Protein AF-A0A2E0ELD7-F1 (afdb_monomer_lite)

Sequence (369 aa):
MGDNPFTYRHDLVPDSPLVAVALRIAQGAHKGQSRNKADPSIAYISHPIMVHDLLRHFGIADDITLAVALLHDVLEDNLRYVMDPDKLVYELSLGLQDAGYKDAEEIAYYIYDCCEEVTNAHHMTESKRHWQVDHVGQMSYIAALIKIVDQMASALCHINMANTPELEDKEWLSGQRYKNMNVVLAAQDDRRSLTFWGNLYKVLFDYDMKIIYADTPEAADQLRHDFSFERAVEDAKKLKKPHIVQPYETVEAMNADIIAKGVISVDFDKKGNICSYACLSNPLSDKSEPRNQASIKLVAGLEATTLERRVQVGHREVVNKRMVRVNKISPPIAPNDFLQIARAADAVSFNMQTFIYDKGRELNAGRPR

pLDDT: mean 82.76, std 15.13, range [34.28, 98.38]

Foldseek 3Di:
DAPDVLDQDLDDDDPALLLVLLLVLLCVQQPQPACDPLDSVRGVQSLLVSLLVVCVVVPNPPSLLSSLSSCLCSCAPGPVCVVPVVVQLVSQLVSVVVRPDPCRSLSSLASSLLSVLNHFDPPDDPCSLVCLLQSLLQHDPSNLSSLLSSLVSVLVVLLQDQDDPVLLPLVVVLVVLLSSLSNLCSNCVSPVVCQLSNLLSVLSSVLSNCLSPPPDSVSSVVSSVPDDSVVSSVRSVVPPDPPPDPHPDDDDHDHSLAHLAFWDDFDADLLLFTFKTKGFDDPPDDCPGSSNQLVVQLQVLQCVPDVQKHKAFADWDQDPSTTITMIGIPPTHQLVSSVVSSVVSSRDGPVRNVVSVVSSVVSNVPDDD

Structure (mmCIF, N/CA/C/O backbone):
data_AF-A0A2E0ELD7-F1
#
_entry.id   AF-A0A2E0ELD7-F1
#
loop_
_atom_site.group_PDB
_atom_site.id
_atom_site.type_symbol
_atom_site.label_atom_id
_atom_site.label_alt_id
_atom_site.label_comp_id
_atom_site.label_asym_id
_atom_site.label_entity_id
_atom_site.label_seq_id
_atom_site.pdbx_PDB_ins_code
_atom_site.Cartn_x
_atom_site.Cartn_y
_atom_site.Cartn_z
_atom_site.occupancy
_atom_site.B_iso_or_equiv
_atom_site.auth_seq_id
_atom_site.auth_comp_id
_atom_site.auth_asym_id
_atom_site.auth_atom_id
_atom_site.pdbx_PDB_model_num
ATOM 1 N N . MET A 1 1 ? 9.927 -11.698 -27.363 1.00 48.12 1 MET A N 1
ATOM 2 C CA . MET A 1 1 ? 9.568 -11.275 -25.995 1.00 48.12 1 MET A CA 1
ATOM 3 C C . MET A 1 1 ? 9.167 -12.535 -25.265 1.00 48.12 1 MET A C 1
ATOM 5 O O . MET A 1 1 ? 8.220 -13.170 -25.715 1.00 48.12 1 MET A O 1
ATOM 9 N N . GLY A 1 2 ? 9.932 -12.957 -24.255 1.00 47.41 2 GLY A N 1
ATOM 10 C CA . GLY A 1 2 ? 9.485 -14.017 -23.349 1.00 47.41 2 GLY A CA 1
ATOM 11 C C . GLY A 1 2 ? 8.143 -13.660 -22.703 1.00 47.41 2 GLY A C 1
ATOM 12 O O . GLY A 1 2 ? 7.722 -12.503 -22.763 1.00 47.41 2 GLY A O 1
ATOM 13 N N . ASP A 1 3 ? 7.465 -14.652 -22.128 1.00 56.88 3 ASP A N 1
ATOM 14 C CA . ASP A 1 3 ? 6.179 -14.495 -21.442 1.00 56.88 3 ASP A CA 1
ATOM 15 C C . ASP A 1 3 ? 6.304 -13.460 -20.300 1.00 56.88 3 ASP A C 1
ATOM 17 O O . ASP A 1 3 ? 6.659 -13.776 -19.171 1.00 56.88 3 ASP A O 1
ATOM 21 N N . ASN A 1 4 ? 6.084 -12.176 -20.587 1.00 64.56 4 ASN A N 1
ATOM 22 C CA . ASN A 1 4 ? 5.846 -11.162 -19.568 1.00 64.56 4 ASN A CA 1
ATOM 23 C C . ASN A 1 4 ? 4.399 -10.690 -19.720 1.00 64.56 4 ASN A C 1
ATOM 25 O O . ASN A 1 4 ? 4.106 -9.942 -20.658 1.00 64.56 4 ASN A O 1
ATOM 29 N N . PRO A 1 5 ? 3.486 -11.094 -18.822 1.00 71.62 5 PRO A N 1
ATOM 30 C CA . PRO A 1 5 ? 2.084 -10.706 -18.927 1.00 71.62 5 PRO A CA 1
ATOM 31 C C . PRO A 1 5 ? 1.853 -9.217 -18.613 1.00 71.62 5 PRO A C 1
ATOM 33 O O . PRO A 1 5 ? 0.768 -8.702 -18.876 1.00 71.62 5 PRO A O 1
ATOM 36 N N . PHE A 1 6 ? 2.849 -8.506 -18.070 1.00 77.06 6 PHE A N 1
ATOM 37 C CA . PHE A 1 6 ? 2.724 -7.110 -17.646 1.00 77.06 6 PHE A CA 1
ATOM 38 C C . PHE A 1 6 ? 3.216 -6.141 -18.720 1.00 77.06 6 PHE A C 1
ATOM 40 O O . PHE A 1 6 ? 4.275 -5.526 -18.600 1.00 77.06 6 PHE A O 1
ATOM 47 N N . THR A 1 7 ? 2.430 -5.987 -19.781 1.00 73.31 7 THR A N 1
ATOM 48 C CA . THR A 1 7 ? 2.623 -4.937 -20.793 1.00 73.31 7 THR A CA 1
ATOM 49 C C . THR A 1 7 ? 1.834 -3.674 -20.445 1.00 73.31 7 THR A C 1
ATOM 51 O O . THR A 1 7 ? 0.881 -3.723 -19.668 1.00 73.31 7 THR A O 1
ATOM 54 N N . TYR A 1 8 ? 2.181 -2.531 -21.048 1.00 77.75 8 TYR A N 1
ATOM 55 C CA . TYR A 1 8 ? 1.390 -1.310 -20.885 1.00 77.75 8 TYR A CA 1
ATOM 56 C C . TYR A 1 8 ? -0.011 -1.500 -21.454 1.00 77.75 8 TYR A C 1
ATOM 58 O O . TYR A 1 8 ? -0.196 -1.631 -22.664 1.00 77.75 8 TYR A O 1
ATOM 66 N N . ARG A 1 9 ? -1.002 -1.470 -20.571 1.00 81.31 9 ARG A N 1
ATOM 67 C CA . ARG A 1 9 ? -2.411 -1.476 -20.939 1.00 81.31 9 ARG A CA 1
ATOM 68 C C . ARG A 1 9 ? -3.119 -0.283 -20.317 1.00 81.31 9 ARG A C 1
ATOM 70 O O . ARG A 1 9 ? -2.682 0.256 -19.304 1.00 81.31 9 ARG A O 1
ATOM 77 N N . HIS A 1 10 ? -4.183 0.157 -20.966 1.00 78.19 10 HIS A N 1
ATOM 78 C CA . HIS A 1 10 ? -4.998 1.298 -20.535 1.00 78.19 10 HIS A CA 1
ATOM 79 C C . HIS A 1 10 ? -6.431 0.878 -20.190 1.00 78.19 10 HIS A C 1
ATOM 81 O O . HIS A 1 10 ? -7.206 1.671 -19.655 1.00 78.19 10 HIS A O 1
ATOM 87 N N . ASP A 1 11 ? -6.776 -0.370 -20.493 1.00 80.31 11 ASP A N 1
ATOM 88 C CA . ASP A 1 11 ? -8.020 -1.022 -20.151 1.00 80.31 11 ASP A CA 1
ATOM 89 C C . ASP A 1 11 ? -7.812 -1.904 -18.914 1.00 80.31 11 ASP A C 1
ATOM 91 O O . ASP A 1 11 ? -6.816 -2.603 -18.783 1.00 80.31 11 ASP A O 1
ATOM 95 N N . LEU A 1 12 ? -8.762 -1.879 -17.992 1.00 89.81 12 LEU A N 1
ATOM 96 C CA . LEU A 1 12 ? -8.863 -2.835 -16.897 1.00 89.81 12 LEU A CA 1
ATOM 97 C C . LEU A 1 12 ? -10.342 -3.180 -16.784 1.00 89.81 12 LEU A C 1
ATOM 99 O O . LEU A 1 12 ? -11.186 -2.283 -16.796 1.00 89.81 12 LEU A O 1
ATOM 103 N N . VAL A 1 13 ? -10.660 -4.470 -16.702 1.00 89.75 13 VAL A N 1
ATOM 104 C CA . VAL A 1 13 ? -12.012 -4.913 -16.358 1.00 89.75 13 VAL A CA 1
ATOM 105 C C . VAL A 1 13 ? -12.043 -5.036 -14.837 1.00 89.75 13 VAL A C 1
ATOM 107 O O . VAL A 1 13 ? -11.357 -5.904 -14.305 1.00 89.75 13 VAL A O 1
ATOM 110 N N . PRO A 1 14 ? -12.750 -4.145 -14.124 1.00 88.88 14 PRO A N 1
ATOM 111 C CA . PRO A 1 14 ? -12.776 -4.180 -12.672 1.00 88.88 14 PRO A CA 1
ATOM 112 C C . PRO A 1 14 ? -13.573 -5.391 -12.180 1.00 88.88 14 PRO A C 1
ATOM 114 O O . PRO A 1 14 ? -14.681 -5.650 -12.651 1.00 88.88 14 PRO A O 1
ATOM 117 N N . ASP A 1 15 ? -13.021 -6.095 -11.195 1.00 84.38 15 ASP A N 1
ATOM 118 C CA . ASP A 1 15 ? -13.626 -7.308 -10.629 1.00 84.38 15 ASP A CA 1
ATOM 119 C C . ASP A 1 15 ? -14.765 -7.009 -9.638 1.00 84.38 15 ASP A C 1
ATOM 121 O O . ASP A 1 15 ? -15.572 -7.885 -9.322 1.00 84.38 15 ASP A O 1
ATOM 125 N N . SER A 1 16 ? -14.853 -5.767 -9.157 1.00 94.44 16 SER A N 1
ATOM 126 C CA . SER A 1 16 ? -15.868 -5.316 -8.207 1.00 94.44 16 SER A CA 1
ATOM 127 C C . SER A 1 16 ? -16.294 -3.868 -8.462 1.00 94.44 16 SER A C 1
ATOM 129 O O . SER A 1 16 ? -15.559 -3.097 -9.094 1.00 94.44 16 SER A O 1
ATOM 131 N N . PRO A 1 17 ? -17.466 -3.444 -7.950 1.00 96.12 17 PRO A N 1
ATOM 132 C CA . PRO A 1 17 ? -17.894 -2.056 -8.069 1.00 96.12 17 PRO A CA 1
ATOM 133 C C . PRO A 1 17 ? -16.945 -1.070 -7.367 1.00 96.12 17 PRO A C 1
ATOM 135 O O . PRO A 1 17 ? -16.737 0.027 -7.880 1.00 96.12 17 PRO A O 1
ATOM 138 N N . LEU A 1 18 ? -16.318 -1.457 -6.248 1.00 97.06 18 LEU A N 1
ATOM 139 C CA . LEU A 1 18 ? -15.320 -0.632 -5.553 1.00 97.06 18 LEU A CA 1
ATOM 140 C C . LEU A 1 18 ? -14.093 -0.387 -6.447 1.00 97.06 18 LEU A C 1
ATOM 142 O O . LEU A 1 18 ? -13.705 0.765 -6.656 1.00 97.06 18 LEU A O 1
ATOM 146 N N . VAL A 1 19 ? -13.539 -1.441 -7.056 1.00 97.44 19 VAL A N 1
ATOM 147 C CA . VAL A 1 19 ? -12.414 -1.320 -8.001 1.00 97.44 19 VAL A CA 1
ATOM 148 C C . VAL A 1 19 ? -12.821 -0.520 -9.244 1.00 97.44 19 VAL A C 1
ATOM 150 O O . VAL A 1 19 ? -12.035 0.285 -9.741 1.00 97.44 19 VAL A O 1
ATOM 153 N N . ALA A 1 20 ? -14.065 -0.654 -9.717 1.00 97.94 20 ALA A N 1
ATOM 154 C CA . ALA A 1 20 ? -14.582 0.131 -10.840 1.00 97.94 20 ALA A CA 1
ATOM 155 C C . ALA A 1 20 ? -14.633 1.637 -10.533 1.00 97.94 20 ALA A C 1
ATOM 157 O O . ALA A 1 20 ? -14.263 2.461 -11.375 1.00 97.94 20 ALA A O 1
ATOM 158 N N . VAL A 1 21 ? -15.067 2.007 -9.324 1.00 98.38 21 VAL A N 1
ATOM 159 C CA . VAL A 1 21 ? -15.078 3.401 -8.859 1.00 98.38 21 VAL A CA 1
ATOM 160 C C . VAL A 1 21 ? -13.651 3.947 -8.776 1.00 98.38 21 VAL A C 1
ATOM 162 O O . VAL A 1 21 ? -13.391 5.028 -9.308 1.00 98.38 21 VAL A O 1
ATOM 165 N N . ALA A 1 22 ? -12.725 3.190 -8.182 1.00 98.25 22 ALA A N 1
ATOM 166 C CA . ALA A 1 22 ? -11.319 3.576 -8.070 1.00 98.25 22 ALA A CA 1
ATOM 167 C C . ALA A 1 22 ? -10.658 3.767 -9.445 1.00 98.25 22 ALA A C 1
ATOM 169 O O . ALA A 1 22 ? -10.034 4.798 -9.692 1.00 98.25 22 ALA A O 1
ATOM 170 N N . LEU A 1 23 ? -10.870 2.829 -10.375 1.00 97.94 23 LEU A N 1
ATOM 171 C CA . LEU A 1 23 ? -10.355 2.909 -11.743 1.00 97.94 23 LEU A CA 1
ATOM 172 C C . LEU A 1 23 ? -10.841 4.169 -12.464 1.00 97.94 23 LEU A C 1
ATOM 174 O O . LEU A 1 23 ? -10.048 4.864 -13.096 1.00 97.94 23 LEU A O 1
ATOM 178 N N . ARG A 1 24 ? -12.135 4.489 -12.349 1.00 97.75 24 ARG A N 1
ATOM 179 C CA . ARG A 1 24 ? -12.724 5.688 -12.961 1.00 97.75 24 ARG A CA 1
ATOM 180 C C . ARG A 1 24 ? -12.085 6.970 -12.425 1.00 97.75 24 ARG A C 1
ATOM 182 O O . ARG A 1 24 ? -11.812 7.883 -13.205 1.00 97.75 24 ARG A O 1
ATOM 189 N N . ILE A 1 25 ? -11.851 7.044 -11.113 1.00 97.88 25 ILE A N 1
ATOM 190 C CA . ILE A 1 25 ? -11.192 8.193 -10.477 1.00 97.88 25 ILE A CA 1
ATOM 191 C C . ILE A 1 25 ? -9.740 8.295 -10.959 1.00 97.88 25 ILE A C 1
ATOM 193 O O . ILE A 1 25 ? -9.343 9.354 -11.439 1.00 97.88 25 ILE A O 1
ATOM 197 N N . ALA A 1 26 ? -8.982 7.195 -10.939 1.00 97.44 26 ALA A N 1
ATOM 198 C CA . ALA A 1 26 ? -7.599 7.154 -11.414 1.00 97.44 26 ALA A CA 1
ATOM 199 C C . ALA A 1 26 ? -7.473 7.567 -12.893 1.00 97.44 26 ALA A C 1
ATOM 201 O O . ALA A 1 26 ? -6.631 8.392 -13.247 1.00 97.44 26 ALA A O 1
ATOM 202 N N . GLN A 1 27 ? -8.353 7.063 -13.766 1.00 95.75 27 GLN A N 1
ATOM 203 C CA . GLN A 1 27 ? -8.416 7.454 -15.180 1.00 95.75 27 GLN A CA 1
ATOM 204 C C . GLN A 1 27 ? -8.695 8.951 -15.354 1.00 95.75 27 GLN A C 1
ATOM 206 O O . GLN A 1 27 ? -8.103 9.596 -16.220 1.00 95.75 27 GLN A O 1
ATOM 211 N N . GLY A 1 28 ? -9.594 9.511 -14.539 1.00 95.88 28 GLY A N 1
ATOM 212 C CA . GLY A 1 28 ? -9.884 10.942 -14.527 1.00 95.88 28 GLY A CA 1
ATOM 213 C C . GLY A 1 28 ? -8.696 11.776 -14.047 1.00 95.88 28 GLY A C 1
ATOM 214 O O . GLY A 1 28 ? -8.371 12.787 -14.672 1.00 95.88 28 GLY A O 1
ATOM 215 N N . ALA A 1 29 ? -8.031 11.337 -12.976 1.00 95.69 29 ALA A N 1
ATOM 216 C CA . ALA A 1 29 ? -6.884 12.009 -12.377 1.00 95.69 29 ALA A CA 1
ATOM 217 C C . ALA A 1 29 ? -5.665 12.014 -13.312 1.00 95.69 29 ALA A C 1
ATOM 219 O O . ALA A 1 29 ? -5.043 13.052 -13.525 1.00 95.69 29 ALA A O 1
ATOM 220 N N . HIS A 1 30 ? -5.352 10.887 -13.940 1.00 94.69 30 HIS A N 1
ATOM 221 C CA . HIS A 1 30 ? -4.172 10.757 -14.795 1.00 94.69 30 HIS A CA 1
ATOM 222 C C . HIS A 1 30 ? -4.452 11.067 -16.274 1.00 94.69 30 HIS A C 1
ATOM 224 O O . HIS A 1 30 ? -3.623 10.803 -17.150 1.00 94.69 30 HIS A O 1
ATOM 230 N N . LYS A 1 31 ? -5.618 11.649 -16.590 1.00 93.44 31 LYS A N 1
ATOM 231 C CA . LYS A 1 31 ? -5.973 12.025 -17.960 1.00 93.44 31 LYS A CA 1
ATOM 232 C C . LYS A 1 31 ? -4.978 13.047 -18.516 1.00 93.44 31 LYS A C 1
ATOM 234 O O . LYS A 1 31 ? -4.842 14.147 -17.992 1.00 93.44 31 LYS A O 1
ATOM 239 N N . GLY A 1 32 ? -4.338 12.698 -19.632 1.00 89.50 32 GLY A N 1
ATOM 240 C CA . GLY A 1 32 ? -3.358 13.555 -20.308 1.00 89.50 32 GLY A CA 1
ATOM 241 C C . GLY A 1 32 ? -1.952 13.512 -19.704 1.00 89.50 32 GLY A C 1
ATOM 242 O O . GLY A 1 32 ? -1.069 14.192 -20.215 1.00 89.50 32 GLY A O 1
ATOM 243 N N . GLN A 1 33 ? -1.727 12.711 -18.659 1.00 91.06 33 GLN A N 1
ATOM 244 C CA . GLN A 1 33 ? -0.389 12.439 -18.140 1.00 91.06 33 GLN A CA 1
ATOM 245 C C . GLN A 1 33 ? 0.251 11.285 -18.920 1.00 91.06 33 GLN A C 1
ATOM 247 O O . GLN A 1 33 ? -0.418 10.294 -19.234 1.00 91.06 33 GLN A O 1
ATOM 252 N N . SER A 1 34 ? 1.548 11.390 -19.207 1.00 87.50 34 SER A N 1
ATOM 253 C CA . SER A 1 34 ? 2.327 10.311 -19.818 1.00 87.50 34 SER A CA 1
ATOM 254 C C . SER A 1 34 ? 3.204 9.617 -18.781 1.00 87.50 34 SER A C 1
ATOM 256 O O . SER A 1 34 ? 3.743 10.251 -17.874 1.00 87.50 34 SER A O 1
ATOM 258 N N . ARG A 1 35 ? 3.356 8.294 -18.908 1.00 82.56 35 ARG A N 1
ATOM 259 C CA . ARG A 1 35 ? 4.204 7.491 -18.017 1.00 82.56 35 ARG A CA 1
ATOM 260 C C . ARG A 1 35 ? 5.682 7.793 -18.213 1.00 82.56 35 ARG A C 1
ATOM 262 O O . ARG A 1 35 ? 6.466 7.720 -17.264 1.00 82.56 35 ARG A O 1
ATOM 269 N N . ASN A 1 36 ? 6.054 8.083 -19.452 1.00 71.44 36 ASN A N 1
ATOM 270 C CA . ASN A 1 36 ? 7.398 8.454 -19.830 1.00 71.44 36 ASN A CA 1
ATOM 271 C C . ASN A 1 36 ? 7.357 9.768 -20.620 1.00 71.44 36 ASN A C 1
ATOM 273 O O . ASN A 1 36 ? 6.447 10.011 -21.413 1.00 71.44 36 ASN A O 1
ATOM 277 N N . LYS A 1 37 ? 8.346 10.631 -20.388 1.00 64.25 37 LYS A N 1
ATOM 278 C CA . LYS A 1 37 ? 8.570 11.823 -21.211 1.00 64.25 37 LYS A CA 1
ATOM 279 C C . LYS A 1 37 ? 9.119 11.454 -22.595 1.00 64.25 37 LYS A C 1
ATOM 281 O O . LYS A 1 37 ? 8.793 12.140 -23.554 1.00 64.25 37 LYS A O 1
ATOM 286 N N . ALA A 1 38 ? 9.896 10.372 -22.677 1.00 58.03 38 ALA A N 1
ATOM 287 C CA . ALA A 1 38 ? 10.477 9.826 -23.904 1.00 58.03 38 ALA A CA 1
ATOM 288 C C . ALA A 1 38 ? 9.440 9.153 -24.812 1.00 58.03 38 ALA A C 1
ATOM 290 O O . ALA A 1 38 ? 9.546 9.219 -26.032 1.00 58.03 38 ALA A O 1
ATOM 291 N N . ASP A 1 39 ? 8.408 8.543 -24.219 1.00 70.38 39 ASP A N 1
ATOM 292 C CA . ASP A 1 39 ? 7.273 7.993 -24.959 1.00 70.38 39 ASP A CA 1
ATOM 293 C C . ASP A 1 39 ? 5.947 8.546 -24.411 1.00 70.38 39 ASP A C 1
ATOM 295 O O . ASP A 1 39 ? 5.313 7.939 -23.536 1.00 70.38 39 ASP A O 1
ATOM 299 N N . PRO A 1 40 ? 5.510 9.711 -24.925 1.00 76.12 40 PRO A N 1
ATOM 300 C CA . PRO A 1 40 ? 4.248 10.329 -24.541 1.00 76.12 40 PRO A CA 1
ATOM 301 C C . PRO A 1 40 ? 3.011 9.502 -24.916 1.00 76.12 40 PRO A C 1
ATOM 303 O O . PRO A 1 40 ? 1.918 9.825 -24.452 1.00 76.12 40 PRO A O 1
ATOM 306 N N . SER A 1 41 ? 3.151 8.468 -25.760 1.00 79.81 41 SER A N 1
ATOM 307 C CA . SER A 1 41 ? 2.027 7.614 -26.161 1.00 79.81 41 SER A CA 1
ATOM 308 C C . SER A 1 41 ? 1.586 6.664 -25.044 1.00 79.81 41 SER A C 1
ATOM 310 O O . SER A 1 41 ? 0.427 6.242 -25.005 1.00 79.81 41 SER A O 1
ATOM 312 N N . ILE A 1 42 ? 2.474 6.382 -24.087 1.00 82.69 42 ILE A N 1
ATOM 313 C CA . ILE A 1 42 ? 2.170 5.541 -22.933 1.00 82.69 42 ILE A CA 1
ATOM 314 C C . ILE A 1 42 ? 1.476 6.398 -21.871 1.00 82.69 42 ILE A C 1
ATOM 316 O O . ILE A 1 42 ? 2.108 7.180 -21.158 1.00 82.69 42 ILE A O 1
ATOM 320 N N . ALA A 1 43 ? 0.159 6.241 -21.742 1.00 89.38 43 ALA A N 1
ATOM 321 C CA . ALA A 1 43 ? -0.638 6.947 -20.740 1.00 89.38 43 ALA A CA 1
ATOM 322 C C . ALA A 1 43 ? -0.232 6.557 -19.306 1.00 89.38 43 ALA A C 1
ATOM 324 O O . ALA A 1 43 ? -0.030 5.375 -19.017 1.00 89.38 43 ALA A O 1
ATOM 325 N N . TYR A 1 44 ? -0.173 7.529 -18.388 1.00 91.81 44 TYR A N 1
ATOM 326 C CA . TYR A 1 44 ? 0.269 7.298 -17.003 1.00 91.81 44 TYR A CA 1
ATOM 327 C C . TYR A 1 44 ? -0.586 6.259 -16.265 1.00 91.81 44 TYR A C 1
ATOM 329 O O . TYR A 1 44 ? -0.047 5.453 -15.517 1.00 91.81 44 TYR A O 1
ATOM 337 N N . ILE A 1 45 ? -1.891 6.189 -16.560 1.00 94.62 45 ILE A N 1
ATOM 338 C CA . ILE A 1 45 ? -2.821 5.202 -15.981 1.00 94.62 45 ILE A CA 1
ATOM 339 C C . ILE A 1 45 ? -2.365 3.741 -16.142 1.00 94.62 45 ILE A C 1
ATOM 341 O O . ILE A 1 45 ? -2.732 2.888 -15.337 1.00 94.62 45 ILE A O 1
ATOM 345 N N . SER A 1 46 ? -1.524 3.448 -17.139 1.00 92.94 46 SER A N 1
ATOM 346 C CA . SER A 1 46 ? -0.937 2.116 -17.309 1.00 92.94 46 SER A CA 1
ATOM 347 C C . SER A 1 46 ? -0.075 1.678 -16.121 1.00 92.94 46 SER A C 1
ATOM 349 O O . SER A 1 46 ? 0.035 0.481 -15.863 1.00 92.94 46 SER A O 1
ATOM 351 N N . HIS A 1 47 ? 0.502 2.619 -15.367 1.00 94.19 47 HIS A N 1
ATOM 352 C CA . HIS A 1 47 ? 1.299 2.307 -14.188 1.00 94.19 47 HIS A CA 1
ATOM 353 C C . HIS A 1 47 ? 0.443 1.839 -13.002 1.00 94.19 47 HIS A C 1
ATOM 355 O O . HIS A 1 47 ? 0.666 0.706 -12.570 1.00 94.19 47 HIS A O 1
ATOM 361 N N . PRO A 1 48 ? -0.578 2.584 -12.531 1.00 96.81 48 PRO A N 1
ATOM 362 C CA . PRO A 1 48 ? -1.498 2.067 -11.519 1.00 96.81 48 PRO A CA 1
ATOM 363 C C . PRO A 1 48 ? -2.183 0.749 -11.917 1.00 96.81 48 PRO A C 1
ATOM 365 O O . PRO A 1 48 ? -2.340 -0.134 -11.075 1.00 96.81 48 PRO A O 1
ATOM 368 N N . ILE A 1 49 ? -2.527 0.558 -13.202 1.00 96.19 49 ILE A N 1
ATOM 369 C CA . ILE A 1 49 ? -3.071 -0.726 -13.686 1.00 96.19 49 ILE A CA 1
ATOM 370 C C . ILE A 1 49 ? -2.038 -1.855 -13.552 1.00 96.19 49 ILE A C 1
ATOM 372 O O . ILE A 1 49 ? -2.386 -2.946 -13.117 1.00 96.19 49 ILE A O 1
ATOM 376 N N . MET A 1 50 ? -0.761 -1.612 -13.858 1.00 95.19 50 MET A N 1
ATOM 377 C CA . MET A 1 50 ? 0.289 -2.618 -13.669 1.00 95.19 50 MET A CA 1
ATOM 378 C C . MET A 1 50 ? 0.477 -2.991 -12.191 1.00 95.19 50 MET A C 1
ATOM 380 O O . MET A 1 50 ? 0.658 -4.168 -11.882 1.00 95.19 50 MET A O 1
ATOM 384 N N . VAL A 1 51 ? 0.403 -2.019 -11.273 1.00 97.12 51 VAL A N 1
ATOM 385 C CA . VAL A 1 51 ? 0.455 -2.281 -9.822 1.00 97.12 51 VAL A CA 1
ATOM 386 C C . VAL A 1 51 ? -0.731 -3.154 -9.395 1.00 97.12 51 VAL A C 1
ATOM 388 O O . VAL A 1 51 ? -0.544 -4.150 -8.695 1.00 97.12 51 VAL A O 1
ATOM 391 N N . HIS A 1 52 ? -1.937 -2.830 -9.869 1.00 96.69 52 HIS A N 1
ATOM 392 C CA . HIS A 1 52 ? -3.136 -3.643 -9.668 1.00 96.69 52 HIS A CA 1
ATOM 393 C C . HIS A 1 52 ? -2.962 -5.076 -10.203 1.00 96.69 52 HIS A C 1
ATOM 395 O O . HIS A 1 52 ? -3.175 -6.045 -9.472 1.00 96.69 52 HIS A O 1
ATOM 401 N N . ASP A 1 53 ? -2.536 -5.229 -11.456 1.00 94.75 53 ASP A N 1
ATOM 402 C CA . ASP A 1 53 ? -2.428 -6.532 -12.116 1.00 94.75 53 ASP A CA 1
ATOM 403 C C . ASP A 1 53 ? -1.364 -7.419 -11.461 1.00 94.75 53 ASP A C 1
ATOM 405 O O . ASP A 1 53 ? -1.572 -8.625 -11.329 1.00 94.75 53 ASP A O 1
ATOM 409 N N . LEU A 1 54 ? -0.257 -6.841 -10.979 1.00 94.94 54 LEU A N 1
ATOM 410 C CA . LEU A 1 54 ? 0.744 -7.572 -10.195 1.00 94.94 54 LEU A CA 1
ATOM 411 C C . LEU A 1 54 ? 0.134 -8.160 -8.918 1.00 94.94 54 LEU A C 1
ATOM 413 O O . LEU A 1 54 ? 0.352 -9.332 -8.613 1.00 94.94 54 LEU A O 1
ATOM 417 N N . LEU A 1 55 ? -0.666 -7.381 -8.186 1.00 94.12 55 LEU A N 1
ATOM 418 C CA . LEU A 1 55 ? -1.357 -7.863 -6.986 1.00 94.12 55 LEU A CA 1
ATOM 419 C C . LEU A 1 55 ? -2.329 -8.997 -7.328 1.00 94.12 55 LEU A C 1
ATOM 421 O O . LEU A 1 55 ? -2.290 -10.053 -6.687 1.00 94.12 55 LEU A O 1
ATOM 425 N N . ARG A 1 56 ? -3.153 -8.820 -8.369 1.00 90.81 56 ARG A N 1
ATOM 426 C CA . ARG A 1 56 ? -4.098 -9.849 -8.837 1.00 90.81 56 ARG A CA 1
ATOM 427 C C . ARG A 1 56 ? -3.396 -11.131 -9.260 1.00 90.81 56 ARG A C 1
ATOM 429 O O . ARG A 1 56 ? -3.848 -12.214 -8.894 1.00 90.81 56 ARG A O 1
ATOM 436 N N . HIS A 1 57 ? -2.284 -11.019 -9.984 1.00 91.56 57 HIS A N 1
ATOM 437 C CA . HIS A 1 57 ? -1.508 -12.161 -10.463 1.00 91.56 57 HIS A CA 1
ATOM 438 C C . HIS A 1 57 ? -1.026 -13.055 -9.313 1.00 91.56 57 HIS A C 1
ATOM 440 O O . HIS A 1 57 ? -1.036 -14.279 -9.432 1.00 91.56 57 HIS A O 1
ATOM 446 N N . PHE A 1 58 ? -0.672 -12.466 -8.167 1.00 91.31 58 PHE A N 1
ATOM 447 C CA . PHE A 1 58 ? -0.299 -13.213 -6.961 1.00 91.31 58 PHE A CA 1
ATOM 448 C C . PHE A 1 58 ? -1.483 -13.566 -6.048 1.00 91.31 58 PHE A C 1
ATOM 450 O O . PHE A 1 58 ? -1.282 -13.990 -4.910 1.00 91.31 58 PHE A O 1
ATOM 457 N N . GLY A 1 59 ? -2.717 -13.444 -6.543 1.00 86.62 59 GLY A N 1
ATOM 458 C CA . GLY A 1 59 ? -3.926 -13.892 -5.856 1.00 86.62 59 GLY A CA 1
ATOM 459 C C . GLY A 1 59 ? -4.482 -12.910 -4.827 1.00 86.62 59 GLY A C 1
ATOM 460 O O . GLY A 1 59 ? -5.373 -13.288 -4.066 1.00 86.62 59 GLY A O 1
ATOM 461 N N . ILE A 1 60 ? -4.009 -11.660 -4.790 1.00 88.19 60 ILE A N 1
ATOM 462 C CA . ILE A 1 60 ? -4.647 -10.626 -3.968 1.00 88.19 60 ILE A CA 1
ATOM 463 C C . ILE A 1 60 ? -6.017 -10.316 -4.578 1.00 88.19 60 ILE A C 1
ATOM 465 O O . ILE A 1 60 ? -6.123 -9.956 -5.749 1.00 88.19 60 ILE A O 1
ATOM 469 N N . ALA A 1 61 ? -7.071 -10.501 -3.787 1.00 84.56 61 ALA A N 1
ATOM 470 C CA . ALA A 1 61 ? -8.465 -10.286 -4.184 1.00 84.56 61 ALA A CA 1
ATOM 471 C C . ALA A 1 61 ? -9.197 -9.301 -3.256 1.00 84.56 61 ALA A C 1
ATOM 473 O O . ALA A 1 61 ? -10.412 -9.170 -3.335 1.00 84.56 61 ALA A O 1
ATOM 474 N N . ASP A 1 62 ? -8.469 -8.643 -2.352 1.00 86.56 62 ASP A N 1
ATOM 475 C CA . ASP A 1 62 ? -9.027 -7.631 -1.459 1.00 86.56 62 ASP A CA 1
ATOM 476 C C . ASP A 1 62 ? -9.296 -6.332 -2.233 1.00 86.56 62 ASP A C 1
ATOM 478 O O . ASP A 1 62 ? -8.363 -5.669 -2.688 1.00 86.56 62 ASP A O 1
ATOM 482 N N . ASP A 1 63 ? -10.574 -5.975 -2.372 1.00 91.06 63 ASP A N 1
ATOM 483 C CA . ASP A 1 63 ? -11.020 -4.816 -3.154 1.00 91.06 63 ASP A CA 1
ATOM 484 C C . ASP A 1 63 ? -10.387 -3.502 -2.686 1.00 91.06 63 ASP A C 1
ATOM 486 O O . ASP A 1 63 ? -10.059 -2.654 -3.515 1.00 91.06 63 ASP A O 1
ATOM 490 N N . ILE A 1 64 ? -10.178 -3.332 -1.374 1.00 91.50 64 ILE A N 1
ATOM 491 C CA . ILE A 1 64 ? -9.525 -2.133 -0.839 1.00 91.50 64 ILE A CA 1
ATOM 492 C C . ILE A 1 64 ? -8.089 -2.063 -1.348 1.00 91.50 64 ILE A C 1
ATOM 494 O O . ILE A 1 64 ? -7.692 -1.048 -1.911 1.00 91.50 64 ILE A O 1
ATOM 498 N N . THR A 1 65 ? -7.309 -3.130 -1.174 1.00 92.75 65 THR A N 1
ATOM 499 C CA . THR A 1 65 ? -5.910 -3.183 -1.612 1.00 92.75 65 THR A CA 1
ATOM 500 C C . THR A 1 65 ? -5.796 -2.895 -3.109 1.00 92.75 65 THR A C 1
ATOM 502 O O . THR A 1 65 ? -4.941 -2.117 -3.529 1.00 92.75 65 THR A O 1
ATOM 505 N N . LEU A 1 66 ? -6.691 -3.465 -3.917 1.00 95.56 66 LEU A N 1
ATOM 506 C CA . LEU A 1 66 ? -6.732 -3.250 -5.364 1.00 95.56 66 LEU A CA 1
ATOM 507 C C . LEU A 1 66 ? -7.135 -1.818 -5.743 1.00 95.56 66 LEU A C 1
ATOM 509 O O . LEU A 1 66 ? -6.579 -1.251 -6.681 1.00 95.56 66 LEU A O 1
ATOM 513 N N . ALA A 1 67 ? -8.054 -1.197 -5.006 1.00 97.94 67 ALA A N 1
ATOM 514 C CA . ALA A 1 67 ? -8.403 0.204 -5.207 1.00 97.94 67 ALA A CA 1
ATOM 515 C C . ALA A 1 67 ? -7.283 1.161 -4.796 1.00 97.94 67 ALA A C 1
ATOM 517 O O . ALA A 1 67 ? -7.006 2.111 -5.525 1.00 97.94 67 ALA A O 1
ATOM 518 N N . VAL A 1 68 ? -6.596 0.897 -3.680 1.00 97.75 68 VAL A N 1
ATOM 519 C CA . VAL A 1 68 ? -5.418 1.674 -3.266 1.00 97.75 68 VAL A CA 1
ATOM 520 C C . VAL A 1 68 ? -4.322 1.564 -4.327 1.00 97.75 68 VAL A C 1
ATOM 522 O O . VAL A 1 68 ? -3.732 2.577 -4.681 1.00 97.75 68 VAL A O 1
ATOM 525 N N . ALA A 1 69 ? -4.100 0.382 -4.914 1.00 97.94 69 ALA A N 1
ATOM 526 C CA . ALA A 1 69 ? -3.155 0.213 -6.022 1.00 97.94 69 ALA A CA 1
ATOM 527 C C . ALA A 1 69 ? -3.463 1.134 -7.215 1.00 97.94 69 ALA A C 1
ATOM 529 O O . ALA A 1 69 ? -2.554 1.726 -7.795 1.00 97.94 69 ALA A O 1
ATOM 530 N N . LEU A 1 70 ? -4.742 1.299 -7.558 1.00 98.25 70 LEU A N 1
ATOM 531 C CA . LEU A 1 70 ? -5.171 2.182 -8.644 1.00 98.25 70 LEU A CA 1
ATOM 532 C C . LEU A 1 70 ? -5.050 3.674 -8.302 1.00 98.25 70 LEU A C 1
ATOM 534 O O . LEU A 1 70 ? -4.890 4.489 -9.206 1.00 98.25 70 LEU A O 1
ATOM 538 N N . LEU A 1 71 ? -5.141 4.031 -7.021 1.00 98.19 71 LEU A N 1
ATOM 539 C CA . LEU A 1 71 ? -5.228 5.417 -6.553 1.00 98.19 71 LEU A CA 1
ATOM 540 C C . LEU A 1 71 ? -3.934 5.950 -5.924 1.00 98.19 71 LEU A C 1
ATOM 542 O O . LEU A 1 71 ? -3.880 7.133 -5.600 1.00 98.19 71 LEU A O 1
ATOM 546 N N . HIS A 1 72 ? -2.911 5.110 -5.750 1.00 97.19 72 HIS A N 1
ATOM 547 C CA . HIS A 1 72 ? -1.733 5.431 -4.937 1.00 97.19 72 HIS A CA 1
ATOM 548 C C . HIS A 1 72 ? -1.000 6.720 -5.349 1.00 97.19 72 HIS A C 1
ATOM 550 O O . HIS A 1 72 ? -0.530 7.441 -4.476 1.00 97.19 72 HIS A O 1
ATOM 556 N N . ASP A 1 73 ? -0.971 7.039 -6.646 1.00 95.62 73 ASP A N 1
ATOM 557 C CA . ASP A 1 73 ? -0.333 8.249 -7.188 1.00 95.62 73 ASP A CA 1
ATOM 558 C C . ASP A 1 73 ? -1.297 9.434 -7.358 1.00 95.62 73 ASP A C 1
ATOM 560 O O . ASP A 1 73 ? -0.877 10.536 -7.707 1.00 95.62 73 ASP A O 1
ATOM 564 N N . VAL A 1 74 ? -2.601 9.261 -7.116 1.00 95.44 74 VAL A N 1
ATOM 565 C CA . VAL A 1 74 ? -3.596 10.325 -7.346 1.00 95.44 74 VAL A CA 1
ATOM 566 C C . VAL A 1 74 ? -3.347 11.524 -6.434 1.00 95.44 74 VAL A C 1
ATOM 568 O O . VAL A 1 74 ? -3.457 12.667 -6.879 1.00 95.44 74 VAL A O 1
ATOM 571 N N . LEU A 1 75 ? -2.996 11.272 -5.172 1.00 92.31 75 LEU A N 1
ATOM 572 C CA . LEU A 1 75 ? -2.667 12.323 -4.208 1.00 92.31 75 LEU A CA 1
ATOM 573 C C . LEU A 1 75 ? -1.270 12.924 -4.443 1.00 92.31 75 LEU A C 1
ATOM 575 O O . LEU A 1 75 ? -1.031 14.044 -4.007 1.00 92.31 75 LEU A O 1
ATOM 579 N N . GLU A 1 76 ? -0.361 12.226 -5.135 1.00 89.25 76 GLU A N 1
ATOM 580 C CA . GLU A 1 76 ? 0.993 12.722 -5.421 1.00 89.25 76 GLU A CA 1
ATOM 581 C C . GLU A 1 76 ? 1.045 13.560 -6.708 1.00 89.25 76 GLU A C 1
ATOM 583 O O . GLU A 1 76 ? 1.553 14.684 -6.700 1.00 89.25 76 GLU A O 1
ATOM 588 N N . ASP A 1 77 ? 0.483 13.035 -7.799 1.00 87.94 77 ASP A N 1
ATOM 589 C CA . ASP A 1 77 ? 0.744 13.504 -9.165 1.00 87.94 77 ASP A CA 1
ATOM 590 C C . ASP A 1 77 ? -0.409 14.297 -9.789 1.00 87.94 77 ASP A C 1
ATOM 592 O O . ASP A 1 77 ? -0.339 14.717 -10.950 1.00 87.94 77 ASP A O 1
ATOM 596 N N . ASN A 1 78 ? -1.491 14.541 -9.047 1.00 90.12 78 ASN A N 1
ATOM 597 C CA . ASN A 1 78 ? -2.602 15.346 -9.535 1.00 90.12 78 ASN A CA 1
ATOM 598 C C . ASN A 1 78 ? -2.879 16.571 -8.651 1.00 90.12 78 ASN A C 1
ATOM 600 O O . ASN A 1 78 ? -3.433 16.478 -7.558 1.00 90.12 78 ASN A O 1
ATOM 604 N N . LEU A 1 79 ? -2.605 17.756 -9.211 1.00 85.56 79 LEU A N 1
ATOM 605 C CA . LEU A 1 79 ? -2.790 19.061 -8.563 1.00 85.56 79 LEU A CA 1
ATOM 606 C C . LEU A 1 79 ? -4.174 19.266 -7.925 1.00 85.56 79 LEU A C 1
ATOM 608 O O . LEU A 1 79 ? -4.269 19.929 -6.898 1.00 85.56 79 LEU A O 1
ATOM 612 N N . ARG A 1 80 ? -5.254 18.723 -8.504 1.00 87.44 80 ARG A N 1
ATOM 613 C CA . ARG A 1 80 ? -6.612 18.858 -7.947 1.00 87.44 80 ARG A CA 1
ATOM 614 C C . ARG A 1 80 ? -6.714 18.197 -6.577 1.00 87.44 80 ARG A C 1
ATOM 616 O O . ARG A 1 80 ? -7.356 18.770 -5.708 1.00 87.44 80 ARG A O 1
ATOM 623 N N . TYR A 1 81 ? -6.116 17.022 -6.410 1.00 88.62 81 TYR A N 1
ATOM 624 C CA . TYR A 1 81 ? -6.174 16.277 -5.154 1.00 88.62 81 TYR A CA 1
ATOM 625 C C . TYR A 1 81 ? -5.053 16.684 -4.195 1.00 88.62 81 TYR A C 1
ATOM 627 O O . TYR A 1 81 ? -5.268 16.669 -2.992 1.00 88.62 81 TYR A O 1
ATOM 635 N N . VAL A 1 82 ? -3.911 17.159 -4.703 1.00 84.50 82 VAL A N 1
ATOM 636 C CA . VAL A 1 82 ? -2.880 17.815 -3.877 1.00 84.50 82 VAL A CA 1
ATOM 637 C C . VAL A 1 82 ? -3.448 19.042 -3.156 1.00 84.50 82 VAL A C 1
ATOM 639 O O . VAL A 1 82 ? -3.214 19.242 -1.967 1.00 84.50 82 VAL A O 1
ATOM 642 N N . MET A 1 83 ? -4.200 19.880 -3.877 1.00 85.06 83 MET A N 1
ATOM 643 C CA . MET A 1 83 ? -4.764 21.120 -3.330 1.00 85.06 83 MET A CA 1
ATOM 644 C C . MET A 1 83 ? -6.022 20.890 -2.486 1.00 85.06 83 MET A C 1
ATOM 646 O O . MET A 1 83 ? -6.346 21.724 -1.643 1.00 85.06 83 MET A O 1
ATOM 650 N N . ASP A 1 84 ? -6.735 19.792 -2.731 1.00 88.44 84 ASP A N 1
ATOM 651 C CA . ASP A 1 84 ? -7.965 19.423 -2.033 1.00 88.44 84 ASP A CA 1
ATOM 652 C C . ASP A 1 84 ? -8.035 17.892 -1.845 1.00 88.44 84 ASP A C 1
ATOM 654 O O . ASP A 1 84 ? -8.712 17.198 -2.612 1.00 88.44 84 ASP A O 1
ATOM 658 N N . PRO A 1 85 ? -7.315 17.336 -0.849 1.00 84.06 85 PRO A N 1
ATOM 659 C CA . PRO A 1 85 ? -7.268 15.889 -0.625 1.00 84.06 85 PRO A CA 1
ATOM 660 C C . PRO A 1 85 ? -8.629 15.295 -0.236 1.00 84.06 85 PRO A C 1
ATOM 662 O O . PRO A 1 85 ? -8.931 14.151 -0.579 1.00 84.06 85 PRO A O 1
ATOM 665 N N . ASP A 1 86 ? -9.492 16.090 0.409 1.00 88.94 86 ASP A N 1
ATOM 666 C CA . ASP A 1 86 ? -10.843 15.675 0.817 1.00 88.94 86 ASP A CA 1
ATOM 667 C C . ASP A 1 86 ? -11.734 15.373 -0.399 1.00 88.94 86 ASP A C 1
ATOM 669 O O . ASP A 1 86 ? -12.710 14.623 -0.315 1.00 88.94 86 ASP A O 1
ATOM 673 N N . LYS A 1 87 ? -11.355 15.875 -1.576 1.00 93.19 87 LYS A N 1
ATOM 674 C CA . LYS A 1 87 ? -12.028 15.583 -2.836 1.00 93.19 87 LYS A CA 1
ATOM 675 C C . LYS A 1 87 ? -11.931 14.127 -3.266 1.00 93.19 87 LYS A C 1
ATOM 677 O O . LYS A 1 87 ? -12.881 13.616 -3.858 1.00 93.19 87 LYS A O 1
ATOM 682 N N . LEU A 1 88 ? -10.813 13.459 -2.971 1.00 94.56 88 LEU A N 1
ATOM 683 C CA . LEU A 1 88 ? -10.678 12.026 -3.238 1.00 94.56 88 LEU A CA 1
ATOM 684 C C . LEU A 1 88 ? -11.701 11.248 -2.409 1.00 94.56 88 LEU A C 1
ATOM 686 O O . LEU A 1 88 ? -12.418 10.409 -2.952 1.00 94.56 88 LEU A O 1
ATOM 690 N N . VAL A 1 89 ? -11.815 11.586 -1.120 1.00 94.56 89 VAL A N 1
ATOM 691 C CA . VAL A 1 89 ? -12.806 10.990 -0.217 1.00 94.56 89 VAL A CA 1
ATOM 692 C C . VAL A 1 89 ? -14.215 11.244 -0.739 1.00 94.56 89 VAL A C 1
ATOM 694 O O . VAL A 1 89 ? -14.984 10.303 -0.879 1.00 94.56 89 VAL A O 1
ATOM 697 N N . TYR A 1 90 ? -14.549 12.485 -1.098 1.00 96.00 90 TYR A N 1
ATOM 698 C CA . TYR A 1 90 ? -15.872 12.831 -1.621 1.00 96.00 90 TYR A CA 1
ATOM 699 C C . TYR A 1 90 ? -16.251 12.025 -2.876 1.00 96.00 90 TYR A C 1
ATOM 701 O O . TYR A 1 90 ? -17.344 11.463 -2.948 1.00 96.00 90 TYR A O 1
ATOM 709 N N . GLU A 1 91 ? -15.354 11.937 -3.862 1.00 97.81 91 GLU A N 1
ATOM 710 C CA . GLU A 1 91 ? -15.614 11.219 -5.118 1.00 97.81 91 GLU A CA 1
ATOM 711 C C . GLU A 1 91 ? -15.716 9.703 -4.926 1.00 97.81 91 GLU A C 1
ATOM 713 O O . GLU A 1 91 ? -16.561 9.062 -5.560 1.00 97.81 91 GLU A O 1
ATOM 718 N N . LEU A 1 92 ? -14.891 9.138 -4.038 1.00 97.50 92 LEU A N 1
ATOM 719 C CA . LEU A 1 92 ? -14.994 7.740 -3.631 1.00 97.50 92 LEU A CA 1
ATOM 720 C C . LEU A 1 92 ? -16.327 7.481 -2.932 1.00 97.50 92 LEU A C 1
ATOM 722 O O . LEU A 1 92 ? -17.063 6.598 -3.362 1.00 97.50 92 LEU A O 1
ATOM 726 N N . SER A 1 93 ? -16.670 8.274 -1.915 1.00 97.06 93 SER A N 1
ATOM 727 C CA . SER A 1 93 ? -17.912 8.138 -1.150 1.00 97.06 93 SER A CA 1
ATOM 728 C C . SER A 1 93 ? -19.132 8.167 -2.061 1.00 97.06 93 SER A C 1
ATOM 730 O O . SER A 1 93 ? -19.953 7.257 -2.001 1.00 97.06 93 SER A O 1
ATOM 732 N N . LEU A 1 94 ? -19.230 9.153 -2.959 1.00 97.88 94 LEU A N 1
ATOM 733 C CA . LEU A 1 94 ? -20.332 9.224 -3.919 1.00 97.88 94 LEU A CA 1
ATOM 734 C C . LEU A 1 94 ? -20.371 8.005 -4.843 1.00 97.88 94 LEU A C 1
ATOM 736 O O . LEU A 1 94 ? -21.417 7.384 -5.007 1.00 97.88 94 LEU A O 1
ATOM 740 N N . GLY A 1 95 ? -19.228 7.630 -5.425 1.00 97.94 95 GLY A N 1
ATOM 741 C CA . GLY A 1 95 ? -19.164 6.482 -6.324 1.00 97.94 95 GLY A CA 1
ATOM 742 C C . GLY A 1 95 ? -19.547 5.167 -5.643 1.00 97.94 95 GLY A C 1
ATOM 743 O O . GLY A 1 95 ? -20.195 4.324 -6.262 1.00 97.94 95 GLY A O 1
ATOM 744 N N . LEU A 1 96 ? -19.174 4.998 -4.375 1.00 97.69 96 LEU A N 1
ATOM 745 C CA . LEU A 1 96 ? -19.501 3.822 -3.574 1.00 97.69 96 LEU A CA 1
ATOM 746 C C . LEU A 1 96 ? -20.965 3.827 -3.114 1.00 97.69 96 LEU A C 1
ATOM 748 O O . LEU A 1 96 ? -21.597 2.771 -3.123 1.00 97.69 96 LEU A O 1
ATOM 752 N N . GLN A 1 97 ? -21.535 4.988 -2.782 1.00 97.62 97 GLN A N 1
ATOM 753 C CA . GLN A 1 97 ? -22.971 5.121 -2.504 1.00 97.62 97 GLN A CA 1
ATOM 754 C C . GLN A 1 97 ? -23.805 4.724 -3.726 1.00 97.62 97 GLN A C 1
ATOM 756 O O . GLN A 1 97 ? -24.713 3.901 -3.602 1.00 97.62 97 GLN A O 1
ATOM 761 N N . ASP A 1 98 ? -23.443 5.223 -4.911 1.00 97.75 98 ASP A N 1
ATOM 762 C CA . ASP A 1 98 ? -24.096 4.864 -6.177 1.00 97.75 98 ASP A CA 1
ATOM 763 C C . ASP A 1 98 ? -23.974 3.361 -6.485 1.00 97.75 98 ASP A C 1
ATOM 765 O O . ASP A 1 98 ? -24.878 2.757 -7.064 1.00 97.75 98 ASP A O 1
ATOM 769 N N . ALA A 1 99 ? -22.870 2.737 -6.066 1.00 96.06 99 ALA A N 1
ATOM 770 C CA . ALA A 1 99 ? -22.642 1.298 -6.178 1.00 96.06 99 ALA A CA 1
ATOM 771 C C . ALA A 1 99 ? -23.334 0.462 -5.077 1.00 96.06 99 ALA A C 1
ATOM 773 O O . ALA A 1 99 ? -23.238 -0.766 -5.093 1.00 96.06 99 ALA A O 1
ATOM 774 N N . GLY A 1 100 ? -24.045 1.095 -4.137 1.00 96.00 100 GLY A N 1
ATOM 775 C CA . GLY A 1 100 ? -24.844 0.429 -3.104 1.00 96.00 100 GLY A CA 1
ATOM 776 C C . GLY A 1 100 ? -24.103 0.087 -1.806 1.00 96.00 100 GLY A C 1
ATOM 777 O O . GLY A 1 100 ? -24.628 -0.684 -0.997 1.00 96.00 100 GLY A O 1
ATOM 778 N N . TYR A 1 101 ? -22.910 0.641 -1.571 1.00 93.38 101 TYR A N 1
ATOM 779 C CA . TYR A 1 101 ? -22.198 0.463 -0.303 1.00 93.38 101 TYR A CA 1
ATOM 780 C C . TYR A 1 101 ? -22.850 1.308 0.797 1.00 93.38 101 TYR A C 1
ATOM 782 O O . TYR A 1 101 ? -22.981 2.523 0.672 1.00 93.38 101 TYR A O 1
ATOM 790 N N . LYS A 1 102 ? -23.248 0.657 1.896 1.00 89.81 102 LYS A N 1
ATOM 791 C CA . LYS A 1 102 ? -23.868 1.329 3.053 1.00 89.81 102 LYS A CA 1
ATOM 792 C C . LYS A 1 102 ? -22.867 2.151 3.866 1.00 89.81 102 LYS A C 1
ATOM 794 O O . LYS A 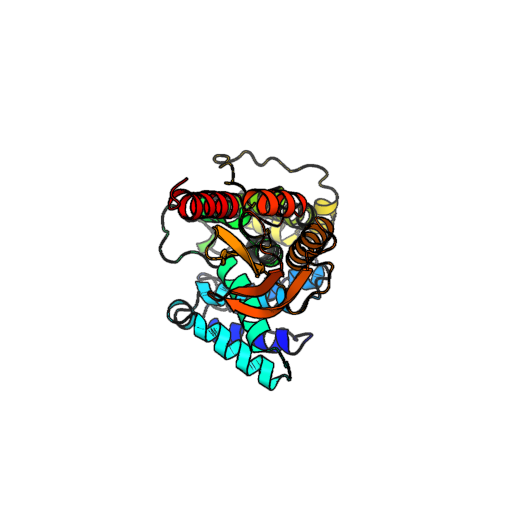1 102 ? -23.231 3.219 4.335 1.00 89.81 102 LYS A O 1
ATOM 799 N N . ASP A 1 103 ? -21.632 1.666 3.963 1.00 90.25 103 ASP A N 1
ATOM 800 C CA . ASP A 1 103 ? -20.527 2.284 4.712 1.00 90.25 103 ASP A CA 1
ATOM 801 C C . ASP A 1 103 ? -19.556 3.006 3.751 1.00 90.25 103 ASP A C 1
ATOM 803 O O . ASP A 1 103 ? -18.334 2.875 3.830 1.00 90.25 103 ASP A O 1
ATOM 807 N N . ALA A 1 104 ? -20.103 3.660 2.721 1.00 93.75 104 ALA A N 1
ATOM 808 C CA . ALA A 1 104 ? -19.329 4.215 1.610 1.00 93.75 104 ALA A CA 1
ATOM 809 C C . ALA A 1 104 ? -18.317 5.283 2.049 1.00 93.75 104 ALA A C 1
ATOM 811 O O . ALA A 1 104 ? -17.199 5.310 1.536 1.00 93.75 104 ALA A O 1
ATOM 812 N N . GLU A 1 105 ? -18.702 6.136 2.998 1.00 90.94 105 GLU A N 1
ATOM 813 C CA . GLU A 1 105 ? -17.833 7.185 3.531 1.00 90.94 105 GLU A CA 1
ATOM 814 C C . GLU A 1 105 ? -16.677 6.580 4.330 1.00 90.94 105 GLU A C 1
ATOM 816 O O . GLU A 1 105 ? -15.516 6.943 4.144 1.00 90.94 105 GLU A O 1
ATOM 821 N N . GLU A 1 106 ? -16.967 5.573 5.149 1.00 86.12 106 GLU A N 1
ATOM 822 C CA . GLU A 1 106 ? -15.976 4.863 5.941 1.00 86.12 106 GLU A CA 1
ATOM 823 C C . GLU A 1 106 ? -14.953 4.126 5.069 1.00 86.12 106 GLU A C 1
ATOM 825 O O . GLU A 1 106 ? -13.750 4.154 5.347 1.00 86.12 106 GLU A O 1
ATOM 830 N N . ILE A 1 107 ? -15.418 3.480 3.998 1.00 90.62 107 ILE A N 1
ATOM 831 C CA . ILE A 1 107 ? -14.550 2.812 3.023 1.00 90.62 107 ILE A CA 1
ATOM 832 C C . ILE A 1 107 ? -13.677 3.841 2.296 1.00 90.62 107 ILE A C 1
ATOM 834 O O . ILE A 1 107 ? -12.475 3.617 2.145 1.00 90.62 107 ILE A O 1
ATOM 838 N N . ALA A 1 108 ? -14.252 4.972 1.877 1.00 93.75 108 ALA A N 1
ATOM 839 C CA . ALA A 1 108 ? -13.527 6.033 1.187 1.00 93.75 108 ALA A CA 1
ATOM 840 C C . ALA A 1 108 ? -12.398 6.620 2.046 1.00 93.75 108 ALA A C 1
ATOM 842 O O . ALA A 1 108 ? -11.275 6.745 1.559 1.00 93.75 108 ALA A O 1
ATOM 843 N N . TYR A 1 109 ? -12.659 6.911 3.326 1.00 89.69 109 TYR A N 1
ATOM 844 C CA . TYR A 1 109 ? -11.626 7.380 4.255 1.00 89.69 109 TYR A CA 1
ATOM 845 C C . TYR A 1 109 ? -10.518 6.347 4.467 1.00 89.69 109 TYR A C 1
ATOM 847 O O . TYR A 1 109 ? -9.345 6.700 4.478 1.00 89.69 109 TYR A O 1
ATOM 855 N N . TYR A 1 110 ? -10.858 5.061 4.572 1.00 87.19 110 TYR A N 1
ATOM 856 C CA . TYR A 1 110 ? -9.845 4.017 4.732 1.00 87.19 110 TYR A CA 1
ATOM 857 C C . TYR A 1 110 ? -8.946 3.862 3.494 1.00 87.19 110 TYR A C 1
ATOM 859 O O . TYR A 1 110 ? -7.735 3.671 3.623 1.00 87.19 110 TYR A O 1
ATOM 867 N N . ILE A 1 111 ? -9.520 3.967 2.289 1.00 93.44 111 ILE A N 1
ATOM 868 C CA . ILE A 1 111 ? -8.749 3.988 1.037 1.00 93.44 111 ILE A CA 1
ATOM 869 C C . ILE A 1 111 ? -7.860 5.234 0.987 1.00 93.44 111 ILE A C 1
ATOM 871 O O . ILE A 1 111 ? -6.679 5.117 0.659 1.00 93.44 111 ILE A O 1
ATOM 875 N N . TYR A 1 112 ? -8.405 6.401 1.345 1.00 93.69 112 TYR A N 1
ATOM 876 C CA . TYR A 1 112 ? -7.651 7.651 1.433 1.00 93.69 112 TYR A CA 1
ATOM 877 C C . TYR A 1 112 ? -6.458 7.525 2.384 1.00 93.69 112 TYR A C 1
ATOM 879 O O . TYR A 1 112 ? -5.350 7.839 1.966 1.00 93.69 112 TYR A O 1
ATOM 887 N N . ASP A 1 113 ? -6.651 7.002 3.600 1.00 86.88 113 ASP A N 1
ATOM 888 C CA . ASP A 1 113 ? -5.575 6.800 4.581 1.00 86.88 113 ASP A CA 1
ATOM 889 C C . ASP A 1 113 ? -4.426 5.986 3.973 1.00 86.88 113 ASP A C 1
ATOM 891 O O . ASP A 1 113 ? -3.258 6.354 4.075 1.00 86.88 113 ASP A O 1
ATOM 895 N N . CYS A 1 114 ? -4.753 4.887 3.286 1.00 89.38 114 CYS A N 1
ATOM 896 C CA . CYS A 1 114 ? -3.746 4.046 2.644 1.00 89.38 114 CYS A CA 1
ATOM 897 C C . CYS A 1 114 ? -3.030 4.769 1.489 1.00 89.38 114 CYS A C 1
ATOM 899 O O . CYS A 1 114 ? -1.832 4.564 1.307 1.00 89.38 114 CYS A O 1
ATOM 901 N N . CYS A 1 115 ? -3.739 5.602 0.716 1.00 94.12 115 CYS A N 1
ATOM 902 C CA . CYS A 1 115 ? -3.148 6.408 -0.359 1.00 94.12 115 CYS A CA 1
ATOM 903 C C . CYS A 1 115 ? -2.244 7.517 0.200 1.00 94.12 115 CYS A C 1
ATOM 905 O O . CYS A 1 115 ? -1.149 7.742 -0.310 1.00 94.12 115 CYS A O 1
ATOM 907 N N . GLU A 1 116 ? -2.663 8.180 1.277 1.00 90.12 116 GLU A N 1
ATOM 908 C CA . GLU A 1 116 ? -1.873 9.200 1.969 1.00 90.12 116 GLU A CA 1
ATOM 909 C C . GLU A 1 116 ? -0.572 8.597 2.514 1.00 90.12 116 GLU A C 1
ATOM 911 O O . GLU A 1 116 ? 0.498 9.178 2.347 1.00 90.12 116 GLU A O 1
ATOM 916 N N . GLU A 1 117 ? -0.633 7.386 3.081 1.00 88.56 117 GLU A N 1
ATOM 917 C CA . GLU A 1 117 ? 0.548 6.670 3.563 1.00 88.56 117 GLU A CA 1
ATOM 918 C C . GLU A 1 117 ? 1.587 6.414 2.454 1.00 88.56 117 GLU A C 1
ATOM 920 O O . GLU A 1 117 ? 2.776 6.423 2.752 1.00 88.56 117 GLU A O 1
ATOM 925 N N . VAL A 1 118 ? 1.193 6.210 1.192 1.00 91.75 118 VAL A N 1
ATOM 926 C CA . VAL A 1 118 ? 2.129 5.943 0.073 1.00 91.75 118 VAL A CA 1
ATOM 927 C C . VAL A 1 118 ? 2.535 7.184 -0.729 1.00 91.75 118 VAL A C 1
ATOM 929 O O . VAL A 1 118 ? 3.466 7.089 -1.541 1.00 91.75 118 VAL A O 1
ATOM 932 N N . THR A 1 119 ? 1.897 8.325 -0.453 1.00 89.44 119 THR A N 1
ATOM 933 C CA . THR A 1 119 ? 2.116 9.627 -1.102 1.00 89.44 119 THR A CA 1
ATOM 934 C C . THR A 1 119 ? 3.328 10.344 -0.513 1.00 89.44 119 THR A C 1
ATOM 936 O O . THR A 1 119 ? 3.502 10.427 0.704 1.00 89.44 119 THR A O 1
ATOM 939 N N . ASN A 1 120 ? 4.188 10.900 -1.367 1.00 83.75 120 ASN A N 1
ATOM 940 C CA . ASN A 1 120 ? 5.350 11.655 -0.901 1.00 83.75 120 ASN A CA 1
ATOM 941 C C . ASN A 1 120 ? 4.982 13.047 -0.360 1.00 83.75 120 ASN A C 1
ATOM 943 O O . ASN A 1 120 ? 4.191 13.777 -0.952 1.00 83.75 120 ASN A O 1
ATOM 947 N N . ALA A 1 121 ? 5.645 13.476 0.719 1.00 70.62 121 ALA A N 1
ATOM 948 C CA . ALA A 1 121 ? 5.486 14.830 1.246 1.00 70.62 121 ALA A CA 1
ATOM 949 C C . ALA A 1 121 ? 5.946 15.898 0.225 1.00 70.62 121 ALA A C 1
ATOM 951 O O . ALA A 1 121 ? 7.114 15.934 -0.168 1.00 70.62 121 ALA A O 1
ATOM 952 N N . HIS A 1 122 ? 5.045 16.811 -0.165 1.00 58.91 122 HIS A N 1
ATOM 953 C CA . HIS A 1 122 ? 5.253 17.800 -1.243 1.00 58.91 122 HIS A CA 1
ATOM 954 C C . HIS A 1 122 ? 6.418 18.793 -1.044 1.00 58.91 122 HIS A C 1
ATOM 956 O O . HIS A 1 122 ? 6.767 19.517 -1.972 1.00 58.91 122 HIS A O 1
ATOM 962 N N . HIS A 1 123 ? 7.021 18.859 0.145 1.00 57.06 123 HIS A N 1
ATOM 963 C CA . HIS A 1 123 ? 8.015 19.874 0.514 1.00 57.06 123 HIS A CA 1
ATOM 964 C C . HIS A 1 123 ? 9.461 19.352 0.616 1.00 57.06 123 HIS A C 1
ATOM 966 O O . HIS A 1 123 ? 10.335 20.095 1.059 1.00 57.06 123 HIS A O 1
ATOM 972 N N . MET A 1 124 ? 9.752 18.106 0.220 1.00 55.53 124 MET A N 1
ATOM 973 C CA . MET A 1 124 ? 11.085 17.509 0.410 1.00 55.53 124 MET A CA 1
ATOM 974 C C . MET A 1 124 ? 11.835 17.300 -0.913 1.00 55.53 124 MET A C 1
ATOM 976 O O . MET A 1 124 ? 11.454 16.455 -1.721 1.00 55.53 124 MET A O 1
ATOM 980 N N . THR A 1 125 ? 12.932 18.039 -1.120 1.00 54.09 125 THR A N 1
ATOM 981 C CA . THR A 1 125 ? 13.792 17.934 -2.317 1.00 54.09 125 THR A CA 1
ATOM 982 C C . THR A 1 125 ? 15.076 17.127 -2.077 1.00 54.09 125 THR A C 1
ATOM 984 O O . THR A 1 125 ? 15.339 16.201 -2.835 1.00 54.09 125 THR A O 1
ATOM 987 N N . GLU A 1 126 ? 15.848 17.384 -1.013 1.00 45.69 126 GLU A N 1
ATOM 988 C CA . GLU A 1 126 ? 17.157 16.720 -0.782 1.00 45.69 126 GLU A CA 1
ATOM 989 C C . GLU A 1 126 ? 17.103 15.470 0.123 1.00 45.69 126 GLU A C 1
ATOM 991 O O . GLU A 1 126 ? 17.976 14.610 0.057 1.00 45.69 126 GLU A O 1
ATOM 996 N N . SER A 1 127 ? 16.047 15.303 0.926 1.00 59.25 127 SER A N 1
ATOM 997 C CA . SER A 1 127 ? 15.896 14.213 1.909 1.00 59.25 127 SER A CA 1
ATOM 998 C C . SER A 1 127 ? 14.793 13.202 1.568 1.00 59.25 127 SER A C 1
ATOM 1000 O O . SER A 1 127 ? 14.501 12.316 2.372 1.00 59.25 127 SER A O 1
ATOM 1002 N N . LYS A 1 128 ? 14.215 13.273 0.355 1.00 65.44 128 LYS A N 1
ATOM 1003 C CA . LYS A 1 128 ? 13.133 12.376 -0.105 1.00 65.44 128 LYS A CA 1
ATOM 1004 C C . LYS A 1 128 ? 13.519 10.896 0.013 1.00 65.44 128 LYS A C 1
ATOM 1006 O O . LYS A 1 128 ? 12.696 10.080 0.409 1.00 65.44 128 LYS A O 1
ATOM 1011 N N . ARG A 1 129 ? 14.779 10.550 -0.281 1.00 66.62 129 ARG A N 1
ATOM 1012 C CA . ARG A 1 129 ? 15.301 9.176 -0.173 1.00 66.62 129 ARG A CA 1
ATOM 1013 C C . ARG A 1 129 ? 15.295 8.655 1.264 1.00 66.62 129 ARG A C 1
ATOM 1015 O O . ARG A 1 129 ? 14.777 7.569 1.492 1.00 66.62 129 ARG A O 1
ATOM 1022 N N . HIS A 1 130 ? 15.862 9.411 2.202 1.00 67.50 130 HIS A N 1
ATOM 1023 C CA . HIS A 1 130 ? 15.911 9.015 3.613 1.00 67.50 130 HIS A CA 1
ATOM 1024 C C . HIS A 1 130 ? 14.508 8.941 4.204 1.00 67.50 130 HIS A C 1
ATOM 1026 O O . HIS A 1 130 ? 14.143 7.930 4.791 1.00 67.50 130 HIS A O 1
ATOM 1032 N N . TRP A 1 131 ? 13.675 9.942 3.907 1.00 74.50 131 TRP A N 1
ATOM 1033 C CA . TRP A 1 131 ? 12.291 9.950 4.353 1.00 74.50 131 TRP A CA 1
ATOM 1034 C C . TRP A 1 131 ? 11.506 8.736 3.856 1.00 74.50 131 TRP A C 1
ATOM 1036 O O . TRP A 1 131 ? 10.806 8.126 4.646 1.00 74.50 131 TRP A O 1
ATOM 1046 N N . GLN A 1 132 ? 11.637 8.330 2.587 1.00 75.44 132 GLN A N 1
ATOM 1047 C CA . GLN A 1 132 ? 10.925 7.147 2.082 1.00 75.44 132 GLN A CA 1
ATOM 1048 C C . GLN A 1 132 ? 11.327 5.855 2.815 1.00 75.44 132 GLN A C 1
ATOM 1050 O O . GLN A 1 132 ? 10.477 4.991 3.023 1.00 75.44 132 GLN A O 1
ATOM 1055 N N . VAL A 1 133 ? 12.600 5.721 3.204 1.00 72.94 133 VAL A N 1
ATOM 1056 C CA . VAL A 1 133 ? 13.106 4.567 3.967 1.00 72.94 133 VAL A CA 1
ATOM 1057 C C . VAL A 1 133 ? 12.606 4.599 5.415 1.00 72.94 133 VAL A C 1
ATOM 1059 O O . VAL A 1 133 ? 12.182 3.572 5.931 1.00 72.94 133 VAL A O 1
ATOM 1062 N N . ASP A 1 134 ? 12.573 5.767 6.051 1.00 69.56 134 ASP A N 1
ATOM 1063 C CA . ASP A 1 134 ? 12.060 5.901 7.422 1.00 69.56 134 ASP A CA 1
ATOM 1064 C C . ASP A 1 134 ? 10.530 5.757 7.483 1.00 69.56 134 ASP A C 1
ATOM 1066 O O . ASP A 1 134 ? 9.965 5.145 8.392 1.00 69.56 134 ASP A O 1
ATOM 1070 N N . HIS A 1 135 ? 9.837 6.314 6.490 1.00 79.06 135 HIS A N 1
ATOM 1071 C CA . HIS A 1 135 ? 8.379 6.355 6.415 1.00 79.06 135 HIS A CA 1
ATOM 1072 C C . HIS A 1 135 ? 7.777 4.991 6.083 1.00 79.06 135 HIS A C 1
ATOM 1074 O O . HIS A 1 135 ? 6.718 4.648 6.604 1.00 79.06 135 HIS A O 1
ATOM 1080 N N . VAL A 1 136 ? 8.451 4.157 5.280 1.00 75.25 136 VAL A N 1
ATOM 1081 C CA . VAL A 1 136 ? 7.927 2.820 4.947 1.00 75.25 136 VAL A CA 1
ATOM 1082 C C . VAL A 1 136 ? 7.856 1.893 6.162 1.00 75.25 136 VAL A C 1
ATOM 1084 O O . VAL A 1 136 ? 6.966 1.040 6.232 1.00 75.25 136 VAL A O 1
ATOM 1087 N N . GLY A 1 137 ? 8.710 2.092 7.170 1.00 67.31 137 GLY A N 1
ATOM 1088 C CA . GLY A 1 137 ? 8.557 1.409 8.454 1.00 67.31 137 GLY A CA 1
ATOM 1089 C C . GLY A 1 137 ? 7.243 1.789 9.137 1.00 67.31 137 GLY A C 1
ATOM 1090 O O . GLY A 1 137 ? 6.533 0.956 9.687 1.00 67.31 137 GLY A O 1
ATOM 1091 N N . GLN A 1 138 ? 6.814 3.035 8.983 1.00 72.50 138 GLN A N 1
ATOM 1092 C CA . GLN A 1 138 ? 5.569 3.536 9.550 1.00 72.50 138 GLN A CA 1
ATOM 1093 C C . GLN A 1 138 ? 4.339 3.206 8.693 1.00 72.50 138 GLN A C 1
ATOM 1095 O O . GLN A 1 138 ? 3.231 3.490 9.109 1.00 72.50 138 GLN A O 1
ATOM 1100 N N . MET A 1 139 ? 4.455 2.587 7.521 1.00 79.94 139 MET A N 1
ATOM 1101 C CA . MET A 1 139 ? 3.272 2.268 6.715 1.00 79.94 139 MET A CA 1
ATOM 1102 C C . MET A 1 139 ? 2.435 1.118 7.304 1.00 79.94 139 MET A C 1
ATOM 1104 O O . MET A 1 139 ? 2.923 0.196 7.966 1.00 79.94 139 MET A O 1
ATOM 1108 N N . SER A 1 140 ? 1.142 1.122 7.008 1.00 80.12 140 SER A N 1
ATOM 1109 C CA . SER A 1 140 ? 0.263 -0.036 7.138 1.00 80.12 140 SER A CA 1
ATOM 1110 C C . SER A 1 140 ? 0.734 -1.195 6.268 1.00 80.12 140 SER A C 1
ATOM 1112 O O . SER A 1 140 ? 1.553 -1.036 5.364 1.00 80.12 140 SER A O 1
ATOM 1114 N N . TYR A 1 141 ? 0.194 -2.390 6.516 1.00 81.25 141 TYR A N 1
ATOM 1115 C CA . TYR A 1 141 ? 0.500 -3.543 5.672 1.00 81.25 141 TYR A CA 1
ATOM 1116 C C . TYR A 1 141 ? 0.116 -3.301 4.203 1.00 81.25 141 TYR A C 1
ATOM 1118 O O . TYR A 1 141 ? 0.923 -3.586 3.321 1.00 81.25 141 TYR A O 1
ATOM 1126 N N . ILE A 1 142 ? -1.079 -2.746 3.954 1.00 87.19 142 ILE A N 1
ATOM 1127 C CA . ILE A 1 142 ? -1.559 -2.435 2.600 1.00 87.19 142 ILE A CA 1
ATOM 1128 C C . ILE A 1 142 ? -0.621 -1.421 1.946 1.00 87.19 142 ILE A C 1
ATOM 1130 O O . ILE A 1 142 ? -0.086 -1.705 0.882 1.00 87.19 142 ILE A O 1
ATOM 1134 N N . ALA A 1 143 ? -0.342 -0.291 2.598 1.00 90.38 143 ALA A N 1
ATOM 1135 C CA . ALA A 1 143 ? 0.538 0.736 2.045 1.00 90.38 143 ALA A CA 1
ATOM 1136 C C . ALA A 1 143 ? 1.963 0.219 1.779 1.00 90.38 143 ALA A C 1
ATOM 1138 O O . ALA A 1 143 ? 2.509 0.459 0.706 1.00 90.38 143 ALA A O 1
ATOM 1139 N N . ALA A 1 144 ? 2.547 -0.563 2.693 1.00 88.06 144 ALA A N 1
ATOM 1140 C CA . ALA A 1 144 ? 3.869 -1.158 2.491 1.00 88.06 144 ALA A CA 1
ATOM 1141 C C . ALA A 1 144 ? 3.884 -2.152 1.317 1.00 88.06 144 ALA A C 1
ATOM 1143 O O . ALA A 1 144 ? 4.821 -2.148 0.517 1.00 88.06 144 ALA A O 1
ATOM 1144 N N . LEU A 1 145 ? 2.839 -2.977 1.178 1.00 92.62 145 LEU A N 1
ATOM 1145 C CA . LEU A 1 145 ? 2.674 -3.868 0.030 1.00 92.62 145 LEU A CA 1
ATOM 1146 C C . LEU A 1 145 ? 2.571 -3.065 -1.273 1.00 92.62 145 LEU A C 1
ATOM 1148 O O . LEU A 1 145 ? 3.336 -3.329 -2.199 1.00 92.62 145 LEU A O 1
ATOM 1152 N N . ILE A 1 146 ? 1.689 -2.062 -1.325 1.00 96.81 146 ILE A N 1
ATOM 1153 C CA . ILE A 1 146 ? 1.545 -1.174 -2.485 1.00 96.81 146 ILE A CA 1
ATOM 1154 C C . ILE A 1 146 ? 2.878 -0.512 -2.822 1.00 96.81 146 ILE A C 1
ATOM 1156 O O . ILE A 1 146 ? 3.261 -0.505 -3.986 1.00 96.81 146 ILE A O 1
ATOM 1160 N N . LYS A 1 147 ? 3.643 -0.051 -1.827 1.00 94.56 147 LYS A N 1
ATOM 1161 C CA . LYS A 1 147 ? 4.932 0.600 -2.070 1.00 94.56 147 LYS A CA 1
ATOM 1162 C C . LYS A 1 147 ? 5.964 -0.336 -2.692 1.00 94.56 147 LYS A C 1
ATOM 1164 O O . LYS A 1 147 ? 6.702 0.094 -3.578 1.00 94.56 147 LYS A O 1
ATOM 1169 N N . ILE A 1 148 ? 6.014 -1.601 -2.262 1.00 95.06 148 ILE A N 1
ATOM 1170 C CA . ILE A 1 148 ? 6.887 -2.615 -2.875 1.00 95.06 148 ILE A CA 1
ATOM 1171 C C . ILE A 1 148 ? 6.447 -2.894 -4.316 1.00 95.06 148 ILE A C 1
ATOM 1173 O O . ILE A 1 148 ? 7.288 -2.924 -5.216 1.00 95.06 148 ILE A O 1
ATOM 1177 N N . VAL A 1 149 ? 5.144 -3.082 -4.546 1.00 96.62 149 VAL A N 1
ATOM 1178 C CA . VAL A 1 149 ? 4.618 -3.419 -5.876 1.00 96.62 149 VAL A CA 1
ATOM 1179 C C . VAL A 1 149 ? 4.729 -2.243 -6.852 1.00 96.62 149 VAL A C 1
ATOM 1181 O O . VAL A 1 149 ? 5.048 -2.471 -8.015 1.00 96.62 149 VAL A O 1
ATOM 1184 N N . ASP A 1 150 ? 4.588 -0.999 -6.393 1.00 96.19 150 ASP A N 1
ATOM 1185 C CA . ASP A 1 150 ? 4.937 0.211 -7.153 1.00 96.19 150 ASP A CA 1
ATOM 1186 C C . ASP A 1 150 ? 6.399 0.141 -7.635 1.00 96.19 150 ASP A C 1
ATOM 1188 O O . ASP A 1 150 ? 6.675 0.224 -8.839 1.00 96.19 150 ASP A O 1
ATOM 1192 N N . GLN A 1 151 ? 7.350 -0.143 -6.732 1.00 94.31 151 GLN A N 1
ATOM 1193 C CA . GLN A 1 151 ? 8.755 -0.267 -7.136 1.00 94.31 151 GLN A CA 1
ATOM 1194 C C . GLN A 1 151 ? 8.961 -1.396 -8.154 1.00 94.31 151 GLN A C 1
ATOM 1196 O O . GLN A 1 151 ? 9.736 -1.227 -9.101 1.00 94.31 151 GLN A O 1
ATOM 1201 N N . MET A 1 152 ? 8.263 -2.527 -7.997 1.00 94.75 152 MET A N 1
ATOM 1202 C CA . MET A 1 152 ? 8.291 -3.631 -8.961 1.00 94.75 152 MET A CA 1
ATOM 1203 C C . MET A 1 152 ? 7.749 -3.211 -10.328 1.00 94.75 152 MET A C 1
ATOM 1205 O O . MET A 1 152 ? 8.410 -3.464 -11.333 1.00 94.75 152 MET A O 1
ATOM 1209 N N . ALA A 1 153 ? 6.597 -2.538 -10.379 1.00 93.69 153 ALA A N 1
ATOM 1210 C CA . ALA A 1 153 ? 6.019 -2.021 -11.616 1.00 93.69 153 ALA A CA 1
ATOM 1211 C C . ALA A 1 153 ? 6.967 -1.017 -12.288 1.00 93.69 153 ALA A C 1
ATOM 1213 O O . ALA A 1 153 ? 7.148 -1.045 -13.501 1.00 93.69 153 ALA A O 1
ATOM 1214 N N . SER A 1 154 ? 7.649 -0.179 -11.506 1.00 90.38 154 SER A N 1
ATOM 1215 C CA . SER A 1 154 ? 8.677 0.741 -12.000 1.00 90.38 154 SER A CA 1
ATOM 1216 C C . SER A 1 154 ? 9.922 0.032 -12.560 1.00 90.38 154 SER A C 1
ATOM 1218 O O . SER A 1 154 ? 10.509 0.521 -13.531 1.00 90.38 154 SER A O 1
ATOM 1220 N N . ALA A 1 155 ? 10.334 -1.104 -11.987 1.00 91.25 155 ALA A N 1
ATOM 1221 C CA . ALA A 1 155 ? 11.419 -1.936 -12.518 1.00 91.25 155 ALA A CA 1
ATOM 1222 C C . ALA A 1 155 ? 10.993 -2.652 -13.809 1.00 91.25 155 ALA A C 1
ATOM 1224 O O . ALA A 1 155 ? 11.678 -2.548 -14.820 1.00 91.25 155 ALA A O 1
ATOM 1225 N N . LEU A 1 156 ? 9.820 -3.292 -13.807 1.00 91.50 156 LEU A N 1
ATOM 1226 C CA . LEU A 1 156 ? 9.248 -3.971 -14.975 1.00 91.50 156 LEU A CA 1
ATOM 1227 C C . LEU A 1 156 ? 9.003 -3.019 -16.140 1.00 91.50 156 LEU A C 1
ATOM 1229 O O . LEU A 1 156 ? 9.302 -3.365 -17.276 1.00 91.50 156 LEU A O 1
ATOM 1233 N N . CYS A 1 157 ? 8.518 -1.809 -15.851 1.00 86.81 157 CYS A N 1
ATOM 1234 C CA . CYS A 1 157 ? 8.419 -0.718 -16.810 1.00 86.81 157 CYS A CA 1
ATOM 1235 C C . CYS A 1 157 ? 9.758 -0.548 -17.527 1.00 86.81 157 CYS A C 1
ATOM 1237 O O . CYS A 1 157 ? 9.807 -0.684 -18.740 1.00 86.81 157 CYS A O 1
ATOM 1239 N N . HIS A 1 158 ? 10.859 -0.345 -16.798 1.00 85.75 158 HIS A N 1
ATOM 1240 C CA . HIS A 1 158 ? 12.155 -0.191 -17.450 1.00 85.75 158 HIS A CA 1
ATOM 1241 C C . HIS A 1 158 ? 12.587 -1.454 -18.188 1.00 85.75 158 HIS A C 1
ATOM 1243 O O . HIS A 1 158 ? 12.975 -1.313 -19.337 1.00 85.75 158 HIS A O 1
ATOM 1249 N N . ILE A 1 159 ? 12.458 -2.655 -17.608 1.00 89.12 159 ILE A N 1
ATOM 1250 C CA . ILE A 1 159 ? 12.791 -3.939 -18.262 1.00 89.12 159 ILE A CA 1
ATOM 1251 C C . ILE A 1 159 ? 12.064 -4.090 -19.610 1.00 89.12 159 ILE A C 1
ATOM 1253 O O . ILE A 1 159 ? 12.670 -4.5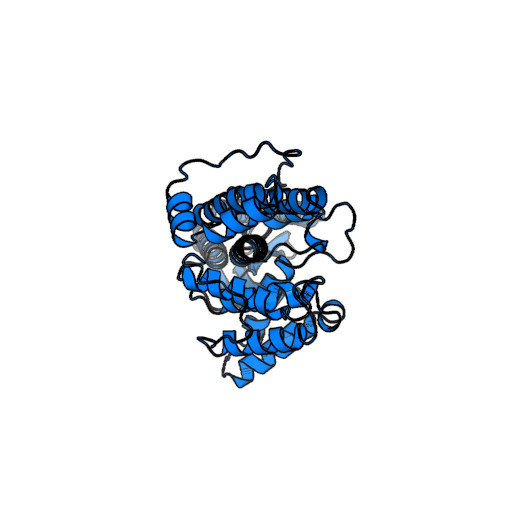26 -20.586 1.00 89.12 159 ILE A O 1
ATOM 1257 N N . ASN A 1 160 ? 10.803 -3.669 -19.692 1.00 84.19 160 ASN A N 1
ATOM 1258 C CA . ASN A 1 160 ? 9.968 -3.808 -20.885 1.00 84.19 160 ASN A CA 1
ATOM 1259 C C . ASN A 1 160 ? 10.156 -2.704 -21.931 1.00 84.19 160 ASN A C 1
ATOM 1261 O O . ASN A 1 160 ? 9.663 -2.841 -23.051 1.00 84.19 160 ASN A O 1
ATOM 1265 N N . MET A 1 161 ? 10.820 -1.602 -21.586 1.00 77.69 161 MET A N 1
ATOM 1266 C CA . MET A 1 161 ? 11.017 -0.490 -22.511 1.00 77.69 161 MET A CA 1
ATOM 1267 C C . MET A 1 161 ? 12.148 -0.763 -23.497 1.00 77.69 161 MET A C 1
ATOM 1269 O O . MET A 1 161 ? 13.201 -1.263 -23.115 1.00 77.69 161 MET A O 1
ATOM 1273 N N . ALA A 1 162 ? 11.952 -0.372 -24.757 1.00 69.00 162 ALA A N 1
ATOM 1274 C CA . ALA A 1 162 ? 13.043 -0.289 -25.723 1.00 69.00 162 ALA A CA 1
ATOM 1275 C C . ALA A 1 162 ? 14.059 0.781 -25.286 1.00 69.00 162 ALA A C 1
ATOM 1277 O O . ALA A 1 162 ? 13.688 1.759 -24.632 1.00 69.00 162 ALA A O 1
ATOM 1278 N N . ASN A 1 163 ? 15.329 0.613 -25.656 1.00 65.94 163 ASN A N 1
ATOM 1279 C CA . ASN A 1 163 ? 16.348 1.625 -25.387 1.00 65.94 163 ASN A CA 1
ATOM 1280 C C . ASN A 1 163 ? 16.004 2.930 -26.125 1.00 65.94 163 ASN A C 1
ATOM 1282 O O . ASN A 1 163 ? 16.029 2.980 -27.354 1.00 65.94 163 ASN A O 1
ATOM 1286 N N . THR A 1 164 ? 15.682 3.986 -25.374 1.00 60.56 164 THR A N 1
ATOM 1287 C CA . THR A 1 164 ? 15.540 5.350 -25.897 1.00 60.56 164 THR A CA 1
ATOM 1288 C C . THR A 1 164 ? 16.730 6.204 -25.449 1.00 60.56 164 THR A C 1
ATOM 1290 O O . THR A 1 164 ? 17.265 5.963 -24.365 1.00 60.56 164 THR A O 1
ATOM 1293 N N . PRO A 1 165 ? 17.150 7.213 -26.233 1.00 55.53 165 PRO A N 1
ATOM 1294 C CA . PRO A 1 165 ? 18.259 8.097 -25.864 1.00 55.53 165 PRO A CA 1
ATOM 1295 C C . PRO A 1 165 ? 18.061 8.829 -24.524 1.00 55.53 165 PRO A C 1
ATOM 1297 O O . PRO A 1 165 ? 19.025 9.163 -23.848 1.00 55.53 165 PRO A O 1
ATOM 1300 N N . GLU A 1 166 ? 16.823 9.053 -24.065 1.00 51.78 166 GLU A N 1
ATOM 1301 C CA . GLU A 1 166 ? 16.582 9.651 -22.742 1.00 51.78 166 GLU A CA 1
ATOM 1302 C C . GLU A 1 166 ? 16.774 8.681 -21.554 1.00 51.78 166 GLU A C 1
ATOM 1304 O O . GLU A 1 166 ? 16.737 9.121 -20.405 1.00 51.78 166 GLU A O 1
ATOM 1309 N N . LEU A 1 167 ? 16.994 7.379 -21.796 1.00 59.78 167 LEU A N 1
ATOM 1310 C CA . LEU A 1 167 ? 17.402 6.398 -20.773 1.00 59.78 167 LEU A CA 1
ATOM 1311 C C . LEU A 1 167 ? 18.931 6.376 -20.549 1.00 59.78 167 LEU A C 1
ATOM 1313 O O . LEU A 1 167 ? 19.428 5.551 -19.786 1.00 59.78 167 LEU A O 1
ATOM 1317 N N . GLU A 1 168 ? 19.687 7.268 -21.199 1.00 59.66 168 GLU A N 1
ATOM 1318 C CA . GLU A 1 168 ? 21.158 7.257 -21.202 1.00 59.66 168 GLU A CA 1
ATOM 1319 C C . GLU A 1 168 ? 21.812 7.695 -19.879 1.00 59.66 168 GLU A C 1
ATOM 1321 O O . GLU A 1 168 ? 23.001 7.431 -19.675 1.00 59.66 168 GLU A O 1
ATOM 1326 N N . ASP A 1 169 ? 21.068 8.292 -18.940 1.00 77.81 169 ASP A N 1
ATOM 1327 C CA . ASP A 1 169 ? 21.607 8.619 -17.614 1.00 77.81 169 ASP A CA 1
ATOM 1328 C C . ASP A 1 169 ? 21.626 7.384 -16.695 1.00 77.81 169 ASP A C 1
ATOM 1330 O O . ASP A 1 169 ? 20.771 7.174 -15.823 1.00 77.81 169 ASP A O 1
ATOM 1334 N N . LYS A 1 170 ? 22.641 6.540 -16.915 1.00 81.31 170 LYS A N 1
ATOM 1335 C CA . LYS A 1 170 ? 22.904 5.334 -16.120 1.00 81.31 170 LYS A CA 1
ATOM 1336 C C . LYS A 1 170 ? 23.087 5.652 -14.632 1.00 81.31 170 LYS A C 1
ATOM 1338 O O . LYS A 1 170 ? 22.681 4.845 -13.792 1.00 81.31 170 LYS A O 1
ATOM 1343 N N . GLU A 1 171 ? 23.679 6.797 -14.282 1.00 80.44 171 GLU A N 1
ATOM 1344 C CA . GLU A 1 171 ? 23.902 7.193 -12.884 1.00 80.44 171 GLU A CA 1
ATOM 1345 C C . GLU A 1 171 ? 22.584 7.541 -12.193 1.00 80.44 171 GLU A C 1
ATOM 1347 O O . GLU A 1 171 ? 22.297 7.028 -11.109 1.00 80.44 171 GLU A O 1
ATOM 1352 N N . TRP A 1 172 ? 21.735 8.337 -12.841 1.00 82.38 172 TRP A N 1
ATOM 1353 C CA . TRP A 1 172 ? 20.422 8.673 -12.303 1.00 82.38 172 TRP A CA 1
ATOM 1354 C C . TRP A 1 172 ? 19.524 7.437 -12.163 1.00 82.38 172 TRP A C 1
ATOM 1356 O O . TRP A 1 172 ? 18.929 7.219 -11.101 1.00 82.38 172 TRP A O 1
ATOM 1366 N N . LEU A 1 173 ? 19.460 6.588 -13.198 1.00 81.62 173 LEU A N 1
ATOM 1367 C CA . LEU A 1 173 ? 18.645 5.368 -13.175 1.00 81.62 173 LEU A CA 1
ATOM 1368 C C . LEU A 1 173 ? 19.104 4.401 -12.081 1.00 81.62 173 LEU A C 1
ATOM 1370 O O . LEU A 1 173 ? 18.285 3.949 -11.276 1.00 81.62 173 LEU A O 1
ATOM 1374 N N . SER A 1 174 ? 20.405 4.113 -12.007 1.00 83.25 174 SER A N 1
ATOM 1375 C CA . SER A 1 174 ? 20.957 3.243 -10.961 1.00 83.25 174 SER A CA 1
ATOM 1376 C C . SER A 1 174 ? 20.733 3.830 -9.564 1.00 83.25 174 SER A C 1
ATOM 1378 O O . SER A 1 174 ? 20.272 3.115 -8.671 1.00 83.25 174 SER A O 1
ATOM 1380 N N . GLY A 1 175 ? 20.940 5.138 -9.376 1.00 82.00 175 GLY A N 1
ATOM 1381 C CA . GLY A 1 175 ? 20.644 5.838 -8.125 1.00 82.00 175 GLY A CA 1
ATOM 1382 C C . GLY A 1 175 ? 19.187 5.676 -7.685 1.00 82.00 175 GLY A C 1
ATOM 1383 O O . GLY A 1 175 ? 18.915 5.338 -6.526 1.00 82.00 175 GLY A O 1
ATOM 1384 N N . GLN A 1 176 ? 18.241 5.817 -8.617 1.00 82.50 176 GLN A N 1
ATOM 1385 C CA . GLN A 1 176 ? 16.821 5.591 -8.352 1.00 82.50 176 GLN A CA 1
ATOM 1386 C C . GLN A 1 176 ? 16.529 4.126 -7.985 1.00 82.50 176 GLN A C 1
ATOM 1388 O O . GLN A 1 176 ? 15.720 3.871 -7.091 1.00 82.50 176 GLN A O 1
ATOM 1393 N N . ARG A 1 177 ? 17.196 3.151 -8.617 1.00 87.19 177 ARG A N 1
ATOM 1394 C CA . ARG A 1 177 ? 17.037 1.726 -8.283 1.00 87.19 177 ARG A CA 1
ATOM 1395 C C . ARG A 1 177 ? 17.577 1.369 -6.913 1.00 87.19 177 ARG A C 1
ATOM 1397 O O . ARG A 1 177 ? 16.886 0.684 -6.165 1.00 87.19 177 ARG A O 1
ATOM 1404 N N . TYR A 1 178 ? 18.748 1.871 -6.540 1.00 85.31 178 TYR A N 1
ATOM 1405 C CA . TYR A 1 178 ? 19.269 1.676 -5.188 1.00 85.31 178 TYR A CA 1
ATOM 1406 C C . TYR A 1 178 ? 18.365 2.318 -4.133 1.00 85.31 178 TYR A C 1
ATOM 1408 O O . TYR A 1 178 ? 18.112 1.725 -3.086 1.00 85.31 178 TYR A O 1
ATOM 1416 N N . LYS A 1 179 ? 17.816 3.503 -4.419 1.00 85.31 179 LYS A N 1
ATOM 1417 C CA . LYS A 1 179 ? 16.811 4.140 -3.561 1.00 85.31 179 LYS A CA 1
ATOM 1418 C C . LYS A 1 179 ? 15.573 3.247 -3.396 1.00 85.31 179 LYS A C 1
ATOM 1420 O O . LYS A 1 179 ? 15.154 2.999 -2.270 1.00 85.31 179 LYS A O 1
ATOM 1425 N N . ASN A 1 180 ? 15.026 2.727 -4.493 1.00 88.88 180 ASN A N 1
ATOM 1426 C CA . ASN A 1 180 ? 13.868 1.831 -4.473 1.00 88.88 180 ASN A CA 1
ATOM 1427 C C . ASN A 1 180 ? 14.154 0.524 -3.705 1.00 88.88 180 ASN A C 1
ATOM 1429 O O . ASN A 1 180 ? 13.326 0.094 -2.908 1.00 88.88 180 ASN A O 1
ATOM 1433 N N . MET A 1 181 ? 15.340 -0.068 -3.884 1.00 88.88 181 MET A N 1
ATOM 1434 C CA . MET A 1 181 ? 15.782 -1.246 -3.130 1.00 88.88 181 MET A CA 1
ATOM 1435 C C . MET A 1 181 ? 15.810 -0.987 -1.625 1.00 88.88 181 MET A C 1
ATOM 1437 O O . MET A 1 181 ? 15.301 -1.807 -0.868 1.00 88.88 181 MET A O 1
ATOM 1441 N N . ASN A 1 182 ? 16.342 0.156 -1.184 1.00 83.94 182 ASN A N 1
ATOM 1442 C CA . ASN A 1 182 ? 16.374 0.494 0.240 1.00 83.94 182 ASN A CA 1
ATOM 1443 C C . ASN A 1 182 ? 14.958 0.598 0.832 1.00 83.94 182 ASN A C 1
ATOM 1445 O O . ASN A 1 182 ? 14.716 0.083 1.920 1.00 83.94 182 ASN A O 1
ATOM 1449 N N . VAL A 1 183 ? 14.009 1.194 0.099 1.00 85.75 183 VAL A N 1
ATOM 1450 C CA . VAL A 1 183 ? 12.594 1.255 0.513 1.00 85.75 183 VAL A CA 1
ATOM 1451 C C . VAL A 1 183 ? 11.994 -0.148 0.624 1.00 85.75 183 VAL A C 1
ATOM 1453 O O . VAL A 1 183 ? 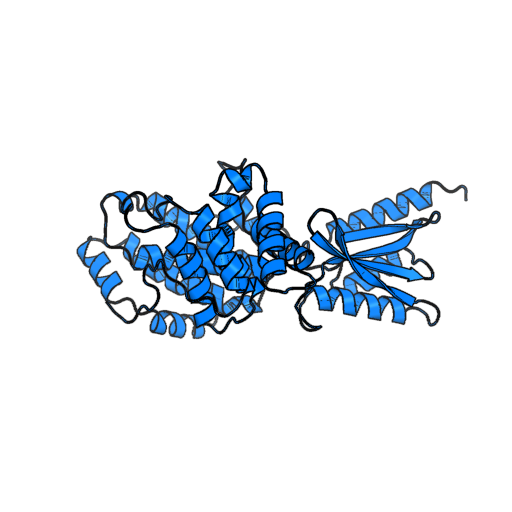11.327 -0.461 1.605 1.00 85.75 183 VAL A O 1
ATOM 1456 N N . VAL A 1 184 ? 12.253 -1.021 -0.351 1.00 89.94 184 VAL A N 1
ATOM 1457 C CA . VAL A 1 184 ? 11.742 -2.400 -0.339 1.00 89.94 184 VAL A CA 1
ATOM 1458 C C . VAL A 1 184 ? 12.334 -3.219 0.808 1.00 89.94 184 VAL A C 1
ATOM 1460 O O . VAL A 1 184 ? 11.609 -3.972 1.457 1.00 89.94 184 VAL A O 1
ATOM 1463 N N . LEU A 1 185 ? 13.633 -3.072 1.076 1.00 84.75 185 LEU A N 1
ATOM 1464 C CA . LEU A 1 185 ? 14.303 -3.742 2.190 1.00 84.75 185 LEU A CA 1
ATOM 1465 C C . LEU A 1 185 ? 13.725 -3.295 3.534 1.00 84.75 185 LEU A C 1
ATOM 1467 O O . LEU A 1 185 ? 13.348 -4.151 4.327 1.00 84.75 185 LEU A O 1
ATOM 1471 N N . ALA A 1 186 ? 13.566 -1.987 3.750 1.00 79.88 186 ALA A N 1
ATOM 1472 C CA . ALA A 1 186 ? 12.943 -1.462 4.964 1.00 79.88 186 ALA A CA 1
ATOM 1473 C C . ALA A 1 186 ? 11.490 -1.951 5.119 1.00 79.88 186 ALA A C 1
ATOM 1475 O O . ALA A 1 186 ? 11.094 -2.419 6.183 1.00 79.88 186 ALA A O 1
ATOM 1476 N N . ALA A 1 187 ? 10.706 -1.962 4.034 1.00 82.31 187 ALA A N 1
ATOM 1477 C CA . ALA A 1 187 ? 9.343 -2.493 4.053 1.00 82.31 187 ALA A CA 1
ATOM 1478 C C . ALA A 1 187 ? 9.279 -3.980 4.453 1.00 82.31 187 ALA A C 1
ATOM 1480 O O . ALA A 1 187 ? 8.352 -4.393 5.161 1.00 82.31 187 ALA A O 1
ATOM 1481 N N . GLN A 1 188 ? 10.241 -4.776 3.967 1.00 82.69 188 GLN A N 1
ATOM 1482 C CA . GLN A 1 188 ? 10.353 -6.216 4.195 1.00 82.69 188 GLN A CA 1
ATOM 1483 C C . GLN A 1 188 ? 10.844 -6.551 5.608 1.00 82.69 188 GLN A C 1
ATOM 1485 O O . GLN A 1 188 ? 10.291 -7.466 6.224 1.00 82.69 188 GLN A O 1
ATOM 1490 N N . ASP A 1 189 ? 11.875 -5.864 6.103 1.00 71.62 189 ASP A N 1
ATOM 1491 C CA . ASP A 1 189 ? 12.508 -6.166 7.395 1.00 71.62 189 ASP A CA 1
ATOM 1492 C C . ASP A 1 189 ? 11.510 -6.033 8.551 1.00 71.62 189 ASP A C 1
ATOM 1494 O O . ASP A 1 189 ? 11.444 -6.906 9.421 1.00 71.62 189 ASP A O 1
ATOM 1498 N N . ASP A 1 190 ? 10.627 -5.038 8.478 1.00 62.94 190 ASP A N 1
ATOM 1499 C CA . ASP A 1 190 ? 9.565 -4.835 9.465 1.00 62.94 190 ASP A CA 1
ATOM 1500 C C . ASP A 1 190 ? 8.407 -5.846 9.334 1.00 62.94 190 ASP A C 1
ATOM 1502 O O . ASP A 1 190 ? 7.556 -5.953 10.221 1.00 62.94 190 ASP A O 1
ATOM 1506 N N . ARG A 1 191 ? 8.318 -6.595 8.220 1.00 74.69 191 ARG A N 1
ATOM 1507 C CA . ARG A 1 191 ? 7.136 -7.407 7.868 1.00 74.69 191 ARG A CA 1
ATOM 1508 C C . ARG A 1 191 ? 7.516 -8.712 7.172 1.00 74.69 191 ARG A C 1
ATOM 1510 O O . ARG A 1 191 ? 7.517 -8.823 5.947 1.00 74.69 191 ARG A O 1
ATOM 1517 N N . ARG A 1 192 ? 7.690 -9.785 7.954 1.00 74.12 192 ARG A N 1
ATOM 1518 C CA . ARG A 1 192 ? 7.998 -11.136 7.427 1.00 74.12 192 ARG A CA 1
ATOM 1519 C C . ARG A 1 192 ? 7.024 -11.628 6.348 1.00 74.12 192 ARG A C 1
ATOM 1521 O O . ARG A 1 192 ? 7.452 -12.338 5.440 1.00 74.12 192 ARG A O 1
ATOM 1528 N N . SER A 1 193 ? 5.745 -11.254 6.410 1.00 77.00 193 SER A N 1
ATOM 1529 C CA . SER A 1 193 ? 4.734 -11.613 5.401 1.00 77.00 193 SER A CA 1
ATOM 1530 C C . SER A 1 193 ? 4.975 -10.968 4.028 1.00 77.00 193 SER A C 1
ATOM 1532 O O . SER A 1 193 ? 4.415 -11.435 3.041 1.00 77.00 193 SER A O 1
ATOM 1534 N N . LEU A 1 194 ? 5.838 -9.950 3.933 1.00 86.44 194 LEU A N 1
ATOM 1535 C CA . LEU A 1 194 ? 6.253 -9.314 2.678 1.00 86.44 194 LEU A CA 1
ATOM 1536 C C . LEU A 1 194 ? 7.550 -9.897 2.095 1.00 86.44 194 LEU A C 1
ATOM 1538 O O . LEU A 1 194 ? 8.027 -9.428 1.065 1.00 86.44 194 LEU A O 1
ATOM 1542 N N . THR A 1 195 ? 8.105 -10.956 2.698 1.00 87.00 195 THR A N 1
ATOM 1543 C CA . THR A 1 195 ? 9.379 -11.559 2.263 1.00 87.00 195 THR A CA 1
ATOM 1544 C C . THR A 1 195 ? 9.382 -11.959 0.792 1.00 87.00 195 THR A C 1
ATOM 1546 O O . THR A 1 195 ? 10.360 -11.711 0.092 1.00 87.00 195 THR A O 1
ATOM 1549 N N . PHE A 1 196 ? 8.293 -12.564 0.312 1.00 91.50 196 PHE A N 1
ATOM 1550 C CA . PHE A 1 196 ? 8.187 -12.965 -1.090 1.00 91.50 196 PHE A CA 1
ATOM 1551 C C . PHE A 1 196 ? 8.262 -11.757 -2.035 1.00 91.50 196 PHE A C 1
ATOM 1553 O O . PHE A 1 196 ? 9.041 -11.780 -2.984 1.00 91.50 196 PHE A O 1
ATOM 1560 N N . TRP A 1 197 ? 7.520 -10.690 -1.735 1.00 94.06 197 TRP A N 1
ATOM 1561 C CA . TRP A 1 197 ? 7.492 -9.461 -2.530 1.00 94.06 197 TRP A CA 1
ATOM 1562 C C . TRP A 1 197 ? 8.857 -8.771 -2.567 1.00 94.06 197 TRP A C 1
ATOM 1564 O O . TRP A 1 197 ? 9.349 -8.425 -3.639 1.00 94.06 197 TRP A O 1
ATOM 1574 N N . GLY A 1 198 ? 9.518 -8.660 -1.411 1.00 92.81 198 GLY A N 1
ATOM 1575 C CA . GLY A 1 198 ? 10.872 -8.114 -1.334 1.00 92.81 198 GLY A CA 1
ATOM 1576 C C . GLY A 1 198 ? 11.899 -8.957 -2.097 1.00 92.81 198 GLY A C 1
ATOM 1577 O O . GLY A 1 198 ? 12.764 -8.417 -2.783 1.00 92.81 198 GLY A O 1
ATOM 1578 N N . ASN A 1 199 ? 11.785 -10.287 -2.049 1.00 93.75 199 ASN A N 1
ATOM 1579 C CA . ASN A 1 199 ? 12.641 -11.182 -2.830 1.00 93.75 199 ASN A CA 1
ATOM 1580 C C . ASN A 1 199 ? 12.396 -11.058 -4.337 1.00 93.75 199 ASN A C 1
ATOM 1582 O O . ASN A 1 199 ? 13.354 -11.061 -5.106 1.00 93.75 199 ASN A O 1
ATOM 1586 N N . LEU A 1 200 ? 11.140 -10.928 -4.762 1.00 95.50 200 LEU A N 1
ATOM 1587 C CA . LEU A 1 200 ? 10.806 -10.743 -6.170 1.00 95.50 200 LEU A CA 1
ATOM 1588 C C . LEU A 1 200 ? 11.361 -9.423 -6.699 1.00 95.50 200 LEU A C 1
ATOM 1590 O O . LEU A 1 200 ? 12.006 -9.412 -7.744 1.00 95.50 200 LEU A O 1
ATOM 1594 N N . TYR A 1 201 ? 11.217 -8.337 -5.939 1.00 96.06 201 TYR A N 1
ATOM 1595 C CA . TYR A 1 201 ? 11.848 -7.072 -6.296 1.00 96.06 201 TYR A CA 1
ATOM 1596 C C . TYR A 1 201 ? 13.373 -7.190 -6.420 1.00 96.06 201 TYR A C 1
ATOM 1598 O O . TYR A 1 201 ? 13.933 -6.625 -7.350 1.00 96.06 201 TYR A O 1
ATOM 1606 N N . LYS A 1 202 ? 14.056 -7.950 -5.550 1.00 94.19 202 LYS A N 1
ATOM 1607 C CA . LYS A 1 202 ? 15.516 -8.161 -5.656 1.00 94.19 202 LYS A CA 1
ATOM 1608 C C . LYS A 1 202 ? 15.913 -8.821 -6.970 1.00 94.19 202 LYS A C 1
ATOM 1610 O O . LYS A 1 202 ? 16.843 -8.358 -7.618 1.00 94.19 202 LYS A O 1
ATOM 1615 N N . VAL A 1 203 ? 15.180 -9.853 -7.388 1.00 95.31 203 VAL A N 1
ATOM 1616 C CA . VAL A 1 203 ? 15.433 -10.516 -8.675 1.00 95.31 203 VAL A CA 1
ATOM 1617 C C . VAL A 1 203 ? 15.205 -9.552 -9.840 1.00 95.31 203 VAL A C 1
ATOM 1619 O O . VAL A 1 203 ? 16.025 -9.495 -10.755 1.00 95.31 203 VAL A O 1
ATOM 1622 N N . LEU A 1 204 ? 14.126 -8.764 -9.795 1.00 95.19 204 LEU A N 1
ATOM 1623 C CA . LEU A 1 204 ? 13.843 -7.748 -10.812 1.00 95.19 204 LEU A CA 1
ATOM 1624 C C . LEU A 1 204 ? 14.909 -6.650 -10.835 1.00 95.19 204 LEU A C 1
ATOM 1626 O O . LEU A 1 204 ? 15.347 -6.260 -11.908 1.00 95.19 204 LEU A O 1
ATOM 1630 N N . PHE A 1 205 ? 15.361 -6.188 -9.671 1.00 94.56 205 PHE A N 1
ATOM 1631 C CA . PHE A 1 205 ? 16.440 -5.216 -9.534 1.00 94.56 205 PHE A CA 1
ATOM 1632 C C . PHE A 1 205 ? 17.738 -5.743 -10.145 1.00 94.56 205 PHE A C 1
ATOM 1634 O O . PHE A 1 205 ? 18.328 -5.058 -10.971 1.00 94.56 205 PHE A O 1
ATOM 1641 N N . ASP A 1 206 ? 18.162 -6.963 -9.807 1.00 93.81 206 ASP A N 1
ATOM 1642 C CA . ASP A 1 206 ? 19.388 -7.551 -10.360 1.00 93.81 206 ASP A CA 1
ATOM 1643 C C . ASP A 1 206 ? 19.315 -7.667 -11.885 1.00 93.81 206 ASP A C 1
ATOM 1645 O O . ASP A 1 206 ? 20.315 -7.493 -12.584 1.00 93.81 206 ASP A O 1
ATOM 1649 N N . TYR A 1 207 ? 18.126 -7.964 -12.410 1.00 94.19 207 TYR A N 1
ATOM 1650 C CA . TYR A 1 207 ? 17.880 -7.995 -13.843 1.00 94.19 207 TYR A CA 1
ATOM 1651 C C . TYR A 1 207 ? 17.981 -6.605 -14.471 1.00 94.19 207 TYR A C 1
ATOM 1653 O O . TYR A 1 207 ? 18.699 -6.405 -15.448 1.00 94.19 207 TYR A O 1
ATOM 1661 N N . ASP A 1 208 ? 17.298 -5.635 -13.873 1.00 92.00 208 ASP A N 1
ATOM 1662 C CA . ASP A 1 208 ? 17.235 -4.266 -14.361 1.00 92.00 208 ASP A CA 1
ATOM 1663 C C . ASP A 1 208 ? 18.611 -3.585 -14.336 1.00 92.00 208 ASP A C 1
ATOM 1665 O O . ASP A 1 208 ? 18.996 -2.883 -15.266 1.00 92.00 208 ASP A O 1
ATOM 1669 N N . MET A 1 209 ? 19.419 -3.872 -13.316 1.00 90.81 209 MET A N 1
ATOM 1670 C CA . MET A 1 209 ? 20.789 -3.372 -13.211 1.00 90.81 209 MET A CA 1
ATOM 1671 C C . MET A 1 209 ? 21.708 -3.944 -14.296 1.00 90.81 209 MET A C 1
ATOM 1673 O O . MET A 1 209 ? 22.569 -3.223 -14.799 1.00 90.81 209 MET A O 1
ATOM 1677 N N . LYS A 1 210 ? 21.514 -5.204 -14.718 1.00 92.50 210 LYS A N 1
ATOM 1678 C CA . LYS A 1 210 ? 22.252 -5.773 -15.864 1.00 92.50 210 LYS A CA 1
ATOM 1679 C C . LYS A 1 210 ? 21.919 -5.053 -17.164 1.00 92.50 210 LYS A C 1
ATOM 1681 O O . LYS A 1 210 ? 22.804 -4.874 -17.989 1.00 92.50 210 LYS A O 1
ATOM 1686 N N . ILE A 1 211 ? 20.666 -4.634 -17.330 1.00 90.19 211 ILE A N 1
ATOM 1687 C CA . ILE A 1 211 ? 20.232 -3.847 -18.485 1.00 90.19 211 ILE A CA 1
ATOM 1688 C C . ILE A 1 211 ? 20.869 -2.453 -18.442 1.00 90.19 211 ILE A C 1
ATOM 1690 O O . ILE A 1 211 ? 21.473 -2.037 -19.426 1.00 90.19 211 ILE A O 1
ATOM 1694 N N . ILE A 1 212 ? 20.788 -1.749 -17.304 1.00 87.25 212 ILE A N 1
ATOM 1695 C CA . ILE A 1 212 ? 21.367 -0.400 -17.134 1.00 87.25 212 ILE A CA 1
ATOM 1696 C C . ILE A 1 212 ? 22.871 -0.404 -17.448 1.00 87.25 212 ILE A C 1
ATOM 1698 O O . ILE A 1 212 ? 23.377 0.488 -18.133 1.00 87.25 212 ILE A O 1
ATOM 1702 N N . TYR A 1 213 ? 23.592 -1.419 -16.973 1.00 89.44 213 TYR A N 1
ATOM 1703 C CA . TYR A 1 213 ? 25.038 -1.541 -17.163 1.00 89.44 213 TYR A CA 1
ATOM 1704 C C . TYR A 1 213 ? 25.449 -2.399 -18.360 1.00 89.44 213 TYR A C 1
ATOM 1706 O O . TYR A 1 213 ? 26.619 -2.756 -18.460 1.00 89.44 213 TYR A O 1
ATOM 1714 N N . ALA A 1 214 ? 24.538 -2.697 -19.286 1.00 88.94 214 ALA A N 1
ATOM 1715 C CA . ALA A 1 214 ? 24.906 -3.363 -20.526 1.00 88.94 214 ALA A CA 1
ATOM 1716 C C . ALA A 1 214 ? 25.946 -2.532 -21.302 1.00 88.94 214 ALA A C 1
ATOM 1718 O O . ALA A 1 214 ? 25.856 -1.297 -21.375 1.00 88.94 214 ALA A O 1
ATOM 1719 N N . ASP A 1 215 ? 26.926 -3.228 -21.882 1.00 86.56 215 ASP A N 1
ATOM 1720 C CA . ASP A 1 215 ? 28.032 -2.609 -22.622 1.00 86.56 215 ASP A CA 1
ATOM 1721 C C . ASP A 1 215 ? 27.553 -1.940 -23.917 1.00 86.56 215 ASP A C 1
ATOM 1723 O O . ASP A 1 215 ? 28.104 -0.918 -24.327 1.00 86.56 215 ASP A O 1
ATOM 1727 N N . THR A 1 216 ? 26.511 -2.494 -24.548 1.00 87.12 216 THR A N 1
ATOM 1728 C CA . THR A 1 216 ? 25.907 -1.959 -25.775 1.00 87.12 216 THR A CA 1
ATOM 1729 C C . THR A 1 216 ? 24.374 -1.989 -25.709 1.00 87.12 216 THR A C 1
ATOM 1731 O O . THR A 1 216 ? 23.809 -2.805 -24.968 1.00 87.12 216 THR A O 1
ATOM 1734 N N . PRO A 1 217 ? 23.679 -1.143 -26.494 1.00 85.38 217 PRO A N 1
ATOM 1735 C CA . PRO A 1 217 ? 22.223 -1.198 -26.624 1.00 85.38 217 PRO A CA 1
ATOM 1736 C C . PRO A 1 217 ? 21.708 -2.578 -27.055 1.00 85.38 217 PRO A C 1
ATOM 1738 O O . PRO A 1 217 ? 20.727 -3.062 -26.502 1.00 85.38 217 PRO A O 1
ATOM 1741 N N . GLU A 1 218 ? 22.402 -3.263 -27.965 1.00 88.56 218 GLU A N 1
ATOM 1742 C CA . GLU A 1 218 ? 22.022 -4.603 -28.431 1.00 88.56 218 GLU A CA 1
ATOM 1743 C C . GLU A 1 218 ? 22.121 -5.640 -27.308 1.00 88.56 218 GLU A C 1
ATOM 1745 O O . GLU A 1 218 ? 21.285 -6.537 -27.215 1.00 88.56 218 GLU A O 1
ATOM 1750 N N . ALA A 1 219 ? 23.121 -5.515 -26.428 1.00 89.94 219 ALA A N 1
ATOM 1751 C CA . ALA A 1 219 ? 23.252 -6.385 -25.265 1.00 89.94 219 ALA A CA 1
ATOM 1752 C C . ALA A 1 219 ? 22.123 -6.135 -24.249 1.00 89.94 219 ALA A C 1
ATOM 1754 O O . ALA A 1 219 ? 21.576 -7.089 -23.693 1.00 89.94 219 ALA A O 1
ATOM 1755 N N . ALA A 1 220 ? 21.731 -4.871 -24.042 1.00 88.81 220 ALA A N 1
ATOM 1756 C CA . ALA A 1 220 ? 20.549 -4.529 -23.252 1.00 88.81 220 ALA A CA 1
ATOM 1757 C C . ALA A 1 220 ? 19.270 -5.101 -23.879 1.00 88.81 220 ALA A C 1
ATOM 1759 O O . ALA A 1 220 ? 18.491 -5.735 -23.174 1.00 88.81 220 ALA A O 1
ATOM 1760 N N . ASP A 1 221 ? 19.065 -4.950 -25.187 1.00 87.56 221 ASP A N 1
ATOM 1761 C CA . ASP A 1 221 ? 17.884 -5.478 -25.881 1.00 87.56 221 ASP A CA 1
ATOM 1762 C C . ASP A 1 221 ? 17.825 -7.010 -25.834 1.00 87.56 221 ASP A C 1
ATOM 1764 O O . ASP A 1 221 ? 16.751 -7.581 -25.636 1.00 87.56 221 ASP A O 1
ATOM 1768 N N . GLN A 1 222 ? 18.975 -7.684 -25.934 1.00 90.12 222 GLN A N 1
ATOM 1769 C CA . GLN A 1 222 ? 19.063 -9.131 -25.760 1.00 90.12 222 GLN A CA 1
ATOM 1770 C C . GLN A 1 222 ? 18.660 -9.550 -24.341 1.00 90.12 222 GLN A C 1
ATOM 1772 O O . GLN A 1 222 ? 17.877 -10.485 -24.188 1.00 90.12 222 GLN A O 1
ATOM 1777 N N . LEU A 1 223 ? 19.122 -8.833 -23.307 1.00 92.06 223 LEU A N 1
ATOM 1778 C CA . LEU A 1 223 ? 18.645 -9.052 -21.939 1.00 92.06 223 LEU A CA 1
ATOM 1779 C C . LEU A 1 223 ? 17.122 -8.875 -21.886 1.00 92.06 223 LEU A C 1
ATOM 1781 O O . LEU A 1 223 ? 16.418 -9.794 -21.508 1.00 92.06 223 LEU A O 1
ATOM 1785 N N . ARG A 1 224 ? 16.557 -7.767 -22.367 1.00 89.56 224 ARG A N 1
ATOM 1786 C CA . ARG A 1 224 ? 15.090 -7.572 -22.377 1.00 89.56 224 ARG A CA 1
ATOM 1787 C C . ARG A 1 224 ? 14.339 -8.709 -23.066 1.00 89.56 224 ARG A C 1
ATOM 1789 O O . ARG A 1 224 ? 13.298 -9.146 -22.582 1.00 89.56 224 ARG A O 1
ATOM 1796 N N . HIS A 1 225 ? 14.872 -9.196 -24.183 1.00 89.25 225 HIS A N 1
ATOM 1797 C CA . HIS A 1 225 ? 14.295 -10.309 -24.922 1.00 89.25 225 HIS A CA 1
ATOM 1798 C C . HIS A 1 225 ? 14.289 -11.615 -24.110 1.00 89.25 225 HIS A C 1
ATOM 1800 O O . HIS A 1 225 ? 13.301 -12.353 -24.156 1.00 89.25 225 HIS A O 1
ATOM 1806 N N . ASP A 1 226 ? 15.366 -11.871 -23.367 1.00 90.75 226 ASP A N 1
ATOM 1807 C CA . ASP A 1 226 ? 15.584 -13.086 -22.576 1.00 90.75 226 ASP A CA 1
ATOM 1808 C C . ASP A 1 226 ? 14.922 -13.042 -21.190 1.00 90.75 226 ASP A C 1
ATOM 1810 O O . ASP A 1 226 ? 14.978 -14.019 -20.433 1.00 90.75 226 ASP A O 1
ATOM 1814 N N . PHE A 1 227 ? 14.301 -11.918 -20.829 1.00 92.69 227 PHE A N 1
ATOM 1815 C CA . PHE A 1 227 ? 13.562 -11.785 -19.583 1.00 92.69 227 PHE A CA 1
ATOM 1816 C C . PHE A 1 227 ? 12.328 -12.698 -19.579 1.00 92.69 227 PHE A C 1
ATOM 1818 O O . PHE A 1 227 ? 11.553 -12.741 -20.533 1.00 92.69 227 PHE A O 1
ATOM 1825 N N . SER A 1 228 ? 12.126 -13.406 -18.466 1.00 93.00 228 SER A N 1
ATOM 1826 C CA . SER A 1 228 ? 10.908 -14.168 -18.174 1.00 93.00 228 SER A CA 1
ATOM 1827 C C . SER A 1 228 ? 10.459 -13.842 -16.760 1.00 93.00 228 SER A C 1
ATOM 1829 O O . SER A 1 228 ? 11.224 -14.000 -15.798 1.00 93.00 228 SER A O 1
ATOM 1831 N N . PHE A 1 229 ? 9.209 -13.401 -16.636 1.00 92.75 229 PHE A N 1
ATOM 1832 C CA . PHE A 1 229 ? 8.652 -13.030 -15.346 1.00 92.75 229 PHE A CA 1
ATOM 1833 C C . PHE A 1 229 ? 8.463 -14.258 -14.446 1.00 92.75 229 PHE A C 1
ATOM 1835 O O . PHE A 1 229 ? 8.815 -14.229 -13.268 1.00 92.75 229 PHE A O 1
ATOM 1842 N N . GLU A 1 230 ? 7.998 -15.376 -14.998 1.00 93.19 230 GLU A N 1
ATOM 1843 C CA . GLU A 1 230 ? 7.789 -16.636 -14.278 1.00 93.19 230 GLU A CA 1
ATOM 1844 C C . GLU A 1 230 ? 9.106 -17.163 -13.711 1.00 93.19 230 GLU A C 1
ATOM 1846 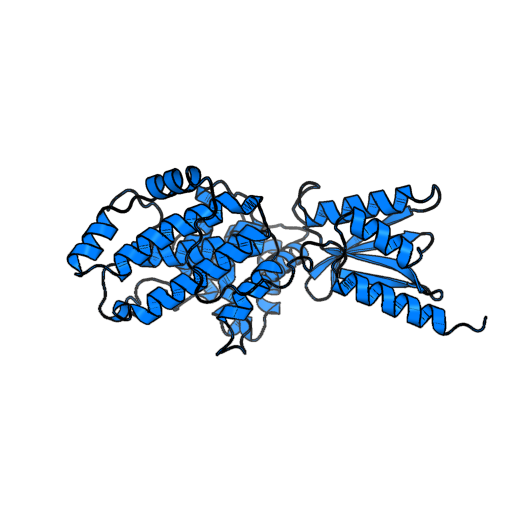O O . GLU A 1 230 ? 9.168 -17.562 -12.546 1.00 93.19 230 GLU A O 1
ATOM 1851 N N . ARG A 1 231 ? 10.191 -17.088 -14.493 1.00 93.81 231 ARG A N 1
ATOM 1852 C CA . ARG A 1 231 ? 11.529 -17.438 -14.007 1.00 93.81 231 ARG A CA 1
ATOM 1853 C C . ARG A 1 231 ? 11.961 -16.526 -12.859 1.00 93.81 231 ARG A C 1
ATOM 1855 O O . ARG A 1 231 ? 12.482 -17.022 -11.861 1.00 93.81 231 ARG A O 1
ATOM 1862 N N . ALA A 1 232 ? 11.707 -15.219 -12.959 1.00 94.06 232 ALA A N 1
ATOM 1863 C CA . ALA A 1 232 ? 11.999 -14.288 -11.871 1.00 94.06 232 ALA A CA 1
ATOM 1864 C C . ALA A 1 232 ? 11.219 -14.642 -10.588 1.00 94.06 232 ALA A C 1
ATOM 1866 O O . ALA A 1 232 ? 11.782 -14.625 -9.492 1.00 94.06 232 ALA A O 1
ATOM 1867 N N . VAL A 1 233 ? 9.952 -15.050 -10.718 1.00 93.50 233 VAL A N 1
ATOM 1868 C CA . VAL A 1 233 ? 9.118 -15.543 -9.608 1.00 93.50 233 VAL A CA 1
ATOM 1869 C C . VAL A 1 233 ? 9.676 -16.827 -8.994 1.00 93.50 233 VAL A C 1
ATOM 1871 O O . VAL A 1 233 ? 9.709 -16.963 -7.767 1.00 93.50 233 VAL A O 1
ATOM 1874 N N . GLU A 1 234 ? 10.115 -17.785 -9.808 1.00 94.31 234 GLU A N 1
ATOM 1875 C CA . GLU A 1 234 ? 10.744 -19.010 -9.311 1.00 94.31 234 GLU A CA 1
ATOM 1876 C C . GLU A 1 234 ? 12.038 -18.728 -8.551 1.00 94.31 234 GLU A C 1
ATOM 1878 O O . GLU A 1 234 ? 12.271 -19.307 -7.488 1.00 94.31 234 GLU A O 1
ATOM 1883 N N . ASP A 1 235 ? 12.873 -17.835 -9.073 1.00 94.00 235 ASP A N 1
ATOM 1884 C CA . ASP A 1 235 ? 14.137 -17.473 -8.444 1.00 94.00 235 ASP A CA 1
ATOM 1885 C C . ASP A 1 235 ? 13.898 -16.714 -7.130 1.00 94.00 235 ASP A C 1
ATOM 1887 O O . ASP A 1 235 ? 14.538 -17.016 -6.119 1.00 94.00 235 ASP A O 1
ATOM 1891 N N . ALA A 1 236 ? 12.871 -15.860 -7.071 1.00 93.62 236 ALA A N 1
ATOM 1892 C CA . ALA A 1 236 ? 12.445 -15.187 -5.844 1.00 93.62 236 ALA A CA 1
ATOM 1893 C C . ALA A 1 236 ? 12.026 -16.169 -4.735 1.00 93.62 236 ALA A C 1
ATOM 1895 O O . ALA A 1 236 ? 12.357 -15.970 -3.562 1.00 93.62 236 ALA A O 1
ATOM 1896 N N . LYS A 1 237 ? 11.344 -17.268 -5.094 1.00 92.50 237 LYS A N 1
ATOM 1897 C CA . LYS A 1 237 ? 10.965 -18.345 -4.156 1.00 92.50 237 LYS A CA 1
ATOM 1898 C C . LYS A 1 237 ? 12.176 -19.125 -3.631 1.00 92.50 237 LYS A C 1
ATOM 1900 O O . LYS A 1 237 ? 12.113 -19.680 -2.535 1.00 92.50 237 LYS A O 1
ATOM 1905 N N . LYS A 1 238 ? 13.275 -19.184 -4.394 1.00 92.12 238 LYS A N 1
ATOM 1906 C CA . LYS A 1 238 ? 14.517 -19.888 -4.018 1.00 92.12 238 LYS A CA 1
ATOM 1907 C C . LYS A 1 238 ? 15.438 -19.044 -3.130 1.00 92.12 238 LYS A C 1
ATOM 1909 O O . LYS A 1 238 ? 16.336 -19.608 -2.500 1.00 92.12 238 LYS A O 1
ATOM 1914 N N . LEU A 1 239 ? 15.235 -17.726 -3.042 1.00 88.19 239 LEU A N 1
ATOM 1915 C CA . LEU A 1 239 ? 16.032 -16.834 -2.194 1.00 88.19 239 LEU A CA 1
ATOM 1916 C C . LEU A 1 239 ? 15.794 -17.127 -0.700 1.00 88.19 239 LEU A C 1
ATOM 1918 O O . LEU A 1 239 ? 14.836 -16.662 -0.086 1.00 88.19 239 LEU A O 1
ATOM 1922 N N . LYS A 1 240 ? 16.696 -17.922 -0.104 1.00 70.44 240 LYS A N 1
ATOM 1923 C CA . LYS A 1 240 ? 16.634 -18.365 1.305 1.00 70.44 240 LYS A CA 1
ATOM 1924 C C . LYS A 1 240 ? 17.153 -17.343 2.324 1.00 70.44 240 LYS A C 1
ATOM 1926 O O . LYS A 1 240 ? 16.957 -17.542 3.521 1.00 70.44 240 LYS A O 1
ATOM 1931 N N . LYS A 1 241 ? 17.862 -16.301 1.888 1.00 56.66 241 LYS A N 1
ATOM 1932 C CA . LYS A 1 241 ? 18.444 -15.264 2.753 1.00 56.66 241 LYS A CA 1
ATOM 1933 C C . LYS A 1 241 ? 18.261 -13.888 2.115 1.00 56.66 241 LYS A C 1
ATOM 1935 O O . LYS A 1 241 ? 18.241 -13.818 0.885 1.00 56.66 241 LYS A O 1
ATOM 1940 N N . PRO A 1 242 ? 18.161 -12.809 2.911 1.00 48.47 242 PRO A N 1
ATOM 1941 C CA . PRO A 1 242 ? 18.239 -11.463 2.367 1.00 48.47 242 PRO A CA 1
ATOM 1942 C C . PRO A 1 242 ? 19.557 -11.330 1.597 1.00 48.47 242 PRO A C 1
ATOM 1944 O O . PRO A 1 242 ? 20.635 -11.526 2.159 1.00 48.47 242 PRO A O 1
ATOM 1947 N N . HIS A 1 243 ? 19.466 -11.057 0.293 1.00 41.84 243 HIS A N 1
ATOM 1948 C CA . HIS A 1 243 ? 20.619 -10.594 -0.467 1.00 41.84 243 HIS A CA 1
ATOM 1949 C C . HIS A 1 243 ? 21.031 -9.262 0.161 1.00 41.84 243 HIS A C 1
ATOM 1951 O O . HIS A 1 243 ? 20.271 -8.296 0.112 1.00 41.84 243 HIS A O 1
ATOM 1957 N N . ILE A 1 244 ? 22.190 -9.239 0.818 1.00 40.97 244 ILE A N 1
ATOM 1958 C CA . ILE A 1 244 ? 22.795 -7.996 1.286 1.00 40.97 244 ILE A CA 1
ATOM 1959 C C . ILE A 1 244 ? 23.347 -7.327 0.033 1.00 40.97 244 ILE A C 1
ATOM 1961 O O . ILE A 1 244 ? 24.424 -7.676 -0.449 1.00 40.97 244 ILE A O 1
ATOM 1965 N N . VAL A 1 245 ? 22.568 -6.415 -0.540 1.00 40.47 245 VAL A N 1
ATOM 1966 C CA . VAL A 1 245 ? 23.113 -5.403 -1.441 1.00 40.47 245 VAL A CA 1
ATOM 1967 C C . VAL A 1 245 ? 24.053 -4.569 -0.570 1.00 40.47 245 VAL A C 1
ATOM 1969 O O . VAL A 1 245 ? 23.637 -4.119 0.496 1.00 40.47 245 VAL A O 1
ATOM 1972 N N . GLN A 1 246 ? 25.326 -4.434 -0.963 1.00 36.47 246 GLN A N 1
ATOM 1973 C CA . GLN A 1 246 ? 26.267 -3.520 -0.303 1.00 36.47 246 GLN A CA 1
ATOM 1974 C C . GLN A 1 246 ? 25.576 -2.149 -0.202 1.00 36.47 246 GLN A C 1
ATOM 1976 O O . GLN A 1 246 ? 25.263 -1.567 -1.245 1.00 36.47 246 GLN A O 1
ATOM 1981 N N . PRO A 1 247 ? 25.242 -1.667 1.005 1.00 34.97 247 PRO A N 1
ATOM 1982 C CA . PRO A 1 247 ? 24.452 -0.463 1.128 1.00 34.97 247 PRO A CA 1
ATOM 1983 C C . PRO A 1 247 ? 25.300 0.734 0.703 1.00 34.97 247 PRO A C 1
ATOM 1985 O O . PRO A 1 247 ? 26.390 0.947 1.230 1.00 34.97 247 PRO A O 1
ATOM 1988 N N . TYR A 1 248 ? 24.767 1.563 -0.194 1.00 34.66 248 TYR A N 1
ATOM 1989 C CA . TYR A 1 248 ? 25.015 2.997 -0.078 1.00 34.66 248 TYR A CA 1
ATOM 1990 C C . TYR A 1 248 ? 24.342 3.419 1.227 1.00 34.66 248 TYR A C 1
ATOM 1992 O O . TYR A 1 248 ? 23.119 3.524 1.247 1.00 34.66 248 TYR A O 1
ATOM 2000 N N . GLU A 1 249 ? 25.148 3.520 2.289 1.00 38.00 249 GLU A N 1
ATOM 2001 C CA . GLU A 1 249 ? 24.794 3.914 3.660 1.00 38.00 249 GLU A CA 1
ATOM 2002 C C . GLU A 1 249 ? 23.532 3.226 4.211 1.00 38.00 249 GLU A C 1
ATOM 2004 O O . GLU A 1 249 ? 22.394 3.591 3.924 1.00 38.00 249 GLU A O 1
ATOM 2009 N N . THR A 1 250 ? 23.729 2.205 5.048 1.00 34.28 250 THR A N 1
ATOM 2010 C CA . THR A 1 250 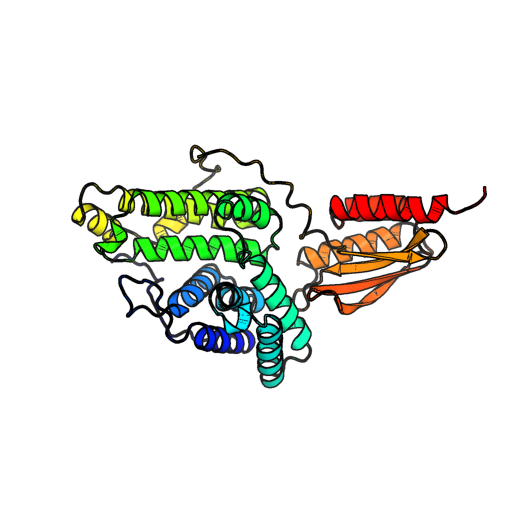? 22.658 1.661 5.890 1.00 34.28 250 THR A CA 1
ATOM 2011 C C . THR A 1 250 ? 22.150 2.765 6.803 1.00 34.28 250 THR A C 1
ATOM 2013 O O . THR A 1 250 ? 22.813 3.121 7.776 1.00 34.28 250 THR A O 1
ATOM 2016 N N . VAL A 1 251 ? 20.974 3.291 6.488 1.00 36.19 251 VAL A N 1
ATOM 2017 C CA . VAL A 1 251 ? 20.174 4.065 7.429 1.00 36.19 251 VAL A CA 1
ATOM 2018 C C . VAL A 1 251 ? 19.415 3.051 8.273 1.00 36.19 251 VAL A C 1
ATOM 2020 O O . VAL A 1 251 ? 18.628 2.265 7.744 1.00 36.19 251 VAL A O 1
ATOM 2023 N N . GLU A 1 252 ? 19.707 3.008 9.572 1.00 34.69 252 GLU A N 1
ATOM 2024 C CA . GLU A 1 252 ? 18.879 2.271 10.525 1.00 34.69 252 GLU A CA 1
ATOM 2025 C C . GLU A 1 252 ? 17.493 2.922 10.543 1.00 34.69 252 GLU A C 1
ATOM 2027 O O . GLU A 1 252 ? 17.353 4.075 10.950 1.00 34.69 252 GLU A O 1
ATOM 2032 N N . ALA A 1 253 ? 16.475 2.198 10.073 1.00 35.94 253 ALA A N 1
ATOM 2033 C CA . ALA A 1 253 ? 15.103 2.683 10.096 1.00 35.94 253 ALA A CA 1
ATOM 2034 C C . ALA A 1 253 ? 14.675 2.966 11.546 1.00 35.94 253 ALA A C 1
ATOM 2036 O O . ALA A 1 253 ? 14.794 2.112 12.431 1.00 35.94 253 ALA A O 1
ATOM 2037 N N . MET A 1 254 ? 14.151 4.166 11.807 1.00 35.75 254 MET A N 1
ATOM 2038 C CA . MET A 1 254 ? 13.512 4.465 13.087 1.00 35.75 254 MET A CA 1
ATOM 2039 C C . MET A 1 254 ? 12.240 3.619 13.240 1.00 35.75 254 MET A C 1
ATOM 2041 O O . MET A 1 254 ? 11.241 3.871 12.574 1.00 35.75 254 MET A O 1
ATOM 2045 N N . ASN A 1 255 ? 12.308 2.632 14.141 1.00 40.34 255 ASN A N 1
ATOM 2046 C CA . ASN A 1 255 ? 11.231 1.784 14.671 1.00 40.34 255 ASN A CA 1
ATOM 2047 C C . ASN A 1 255 ? 9.812 2.081 14.136 1.00 40.34 255 ASN A C 1
ATOM 2049 O O . ASN A 1 255 ? 9.077 2.913 14.674 1.00 40.34 255 ASN A O 1
ATOM 2053 N N . ALA A 1 256 ? 9.412 1.261 13.164 1.00 39.75 256 ALA A N 1
ATOM 2054 C CA . ALA A 1 256 ? 8.090 1.042 12.565 1.00 39.75 256 ALA A CA 1
ATOM 2055 C C . ALA A 1 256 ? 6.908 0.786 13.525 1.00 39.75 256 ALA A C 1
ATOM 2057 O O . ALA A 1 256 ? 5.764 0.599 13.107 1.00 39.75 256 ALA A O 1
ATOM 2058 N N . ASP A 1 257 ? 7.145 0.815 14.832 1.00 42.06 257 ASP A N 1
ATOM 2059 C CA . ASP A 1 257 ? 6.192 0.491 15.891 1.00 42.06 257 ASP A CA 1
ATOM 2060 C C . ASP A 1 257 ? 4.999 1.472 16.006 1.00 42.06 257 ASP A C 1
ATOM 2062 O O . ASP A 1 257 ? 4.229 1.402 16.967 1.00 42.06 257 ASP A O 1
ATOM 2066 N N . ILE A 1 258 ? 4.833 2.416 15.072 1.00 45.06 258 ILE A N 1
ATOM 2067 C CA . ILE A 1 258 ? 3.973 3.592 15.249 1.00 45.06 258 ILE A CA 1
ATOM 2068 C C . ILE A 1 258 ? 2.588 3.472 14.595 1.00 45.06 258 ILE A C 1
ATOM 2070 O O . ILE A 1 258 ? 1.646 4.046 15.138 1.00 45.06 258 ILE A O 1
ATOM 2074 N N . ILE A 1 259 ? 2.401 2.698 13.517 1.00 43.94 259 ILE A N 1
ATOM 2075 C CA . ILE A 1 259 ? 1.132 2.737 12.741 1.00 43.94 259 ILE A CA 1
ATOM 2076 C C . ILE A 1 259 ? 0.434 1.371 12.602 1.00 43.94 259 ILE A C 1
ATOM 2078 O O . ILE A 1 259 ? -0.757 1.307 12.288 1.00 43.94 259 ILE A O 1
ATOM 2082 N N . ALA A 1 260 ? 1.104 0.264 12.936 1.00 48.56 260 ALA A N 1
ATOM 2083 C CA . ALA A 1 260 ? 0.433 -1.032 13.110 1.00 48.56 260 ALA A CA 1
ATOM 2084 C C . ALA A 1 260 ? -0.260 -1.171 14.482 1.00 48.56 260 ALA A C 1
ATOM 2086 O O . ALA A 1 260 ? -1.098 -2.054 14.671 1.00 48.56 260 ALA A O 1
ATOM 2087 N N . LYS A 1 261 ? 0.077 -0.303 15.443 1.00 59.59 261 LYS A N 1
ATOM 2088 C CA . LYS A 1 261 ? -0.357 -0.431 16.835 1.00 59.59 261 LYS A CA 1
ATOM 2089 C C . LYS A 1 261 ? -1.680 0.289 17.053 1.00 59.59 261 LYS A C 1
ATOM 2091 O O . LYS A 1 261 ? -1.800 1.483 16.810 1.00 59.59 261 LYS A O 1
ATOM 2096 N N . GLY A 1 262 ? -2.673 -0.491 17.477 1.00 73.06 262 GLY A N 1
ATOM 2097 C CA . GLY A 1 262 ? -4.090 -0.149 17.430 1.00 73.06 262 GLY A CA 1
ATOM 2098 C C . GLY A 1 262 ? -4.459 1.227 17.981 1.00 73.06 262 GLY A C 1
ATOM 2099 O O . GLY A 1 262 ? -5.225 1.907 17.317 1.00 73.06 262 GLY A O 1
ATOM 2100 N N . VAL A 1 263 ? -3.947 1.651 19.139 1.00 84.69 263 VAL A N 1
ATOM 2101 C CA . VAL A 1 263 ? -4.405 2.853 19.862 1.00 84.69 263 VAL A CA 1
ATOM 2102 C C . VAL A 1 263 ? -3.802 4.137 19.292 1.00 84.69 263 VAL A C 1
ATOM 2104 O O . VAL A 1 263 ? -2.588 4.333 19.357 1.00 84.69 263 VAL A O 1
ATOM 2107 N N . ILE A 1 264 ? -4.656 5.055 18.829 1.00 81.31 264 ILE A N 1
ATOM 2108 C CA . ILE A 1 264 ? -4.236 6.361 18.292 1.00 81.31 264 ILE A CA 1
ATOM 2109 C C . ILE A 1 264 ? -4.641 7.557 19.154 1.00 81.31 264 ILE A C 1
ATOM 2111 O O . ILE A 1 264 ? -4.115 8.651 18.967 1.00 81.31 264 ILE A O 1
ATOM 2115 N N . SER A 1 265 ? -5.552 7.367 20.104 1.00 86.56 265 SER A N 1
ATOM 2116 C CA . SER A 1 265 ? -5.880 8.377 21.106 1.00 86.56 265 SER A CA 1
ATOM 2117 C C . SER A 1 265 ? -6.422 7.720 22.370 1.00 86.56 265 SER A C 1
ATOM 2119 O O . SER A 1 265 ? -6.934 6.597 22.338 1.00 86.56 265 SER A O 1
ATOM 2121 N N . VAL A 1 266 ? -6.301 8.431 23.490 1.00 92.88 266 VAL A N 1
ATOM 2122 C CA . VAL A 1 266 ? -6.923 8.074 24.765 1.00 92.88 266 VAL A CA 1
ATOM 2123 C C . VAL A 1 266 ? -7.561 9.308 25.389 1.00 92.88 266 VAL A C 1
ATOM 2125 O O . VAL A 1 266 ? -7.013 10.407 25.292 1.00 92.88 266 VAL A O 1
ATOM 2128 N N . ASP A 1 267 ? -8.675 9.103 26.081 1.00 93.62 267 ASP A N 1
ATOM 2129 C CA . ASP A 1 267 ? -9.303 10.119 26.916 1.00 93.62 267 ASP A CA 1
ATOM 2130 C C . ASP A 1 267 ? -9.073 9.811 28.389 1.00 93.62 267 ASP A C 1
ATOM 2132 O O . ASP A 1 267 ? -9.177 8.661 28.832 1.00 93.62 267 ASP A O 1
ATOM 2136 N N . PHE A 1 268 ? -8.820 10.865 29.162 1.00 95.06 268 PHE A N 1
ATOM 2137 C CA . PHE A 1 268 ? -8.636 10.790 30.604 1.00 95.06 268 PHE A CA 1
ATOM 2138 C C . PHE A 1 268 ? -9.861 11.336 31.340 1.00 95.06 268 PHE A C 1
ATOM 2140 O O . PHE A 1 268 ? -10.435 12.361 30.970 1.00 95.06 268 PHE A O 1
ATOM 2147 N N . ASP A 1 269 ? -10.242 10.683 32.433 1.00 93.50 269 ASP A N 1
ATOM 2148 C CA . ASP A 1 269 ? -11.194 11.228 33.388 1.00 93.50 269 ASP A CA 1
ATOM 2149 C C . ASP A 1 269 ? -10.557 12.345 34.242 1.00 93.50 269 ASP A C 1
ATOM 2151 O O . ASP A 1 269 ? -9.353 12.614 34.206 1.00 93.50 269 ASP A O 1
ATOM 2155 N N . LYS A 1 270 ? -11.366 12.982 35.098 1.00 88.56 270 LYS A N 1
ATOM 2156 C CA . LYS A 1 270 ? -10.901 14.015 36.049 1.00 88.56 270 LYS A CA 1
ATOM 2157 C C . LYS A 1 270 ? -9.880 13.497 37.075 1.00 88.56 270 LYS A C 1
ATOM 2159 O O . LYS A 1 270 ? -9.375 14.265 37.896 1.00 88.56 270 LYS A O 1
ATOM 2164 N N . LYS A 1 271 ? -9.641 12.186 37.113 1.00 87.94 271 LYS A N 1
ATOM 2165 C CA . LYS A 1 271 ? -8.658 11.530 37.967 1.00 87.94 271 LYS A CA 1
ATOM 2166 C C . LYS A 1 271 ? -7.401 11.097 37.229 1.00 87.94 271 LYS A C 1
ATOM 2168 O O . LYS A 1 271 ? -6.559 10.480 37.867 1.00 87.94 271 LYS A O 1
ATOM 2173 N N . GLY A 1 272 ? -7.250 11.458 35.955 1.00 91.31 272 GLY A N 1
ATOM 2174 C CA . GLY A 1 272 ? -6.100 11.052 35.156 1.00 91.31 272 GLY A CA 1
ATOM 2175 C C . GLY A 1 272 ? -6.100 9.557 34.835 1.00 91.31 272 GLY A C 1
ATOM 2176 O O . GLY A 1 272 ? -5.065 9.031 34.436 1.00 91.31 272 GLY A O 1
ATOM 2177 N N . ASN A 1 273 ? -7.233 8.869 35.012 1.00 94.31 273 ASN A N 1
ATOM 2178 C CA . ASN A 1 273 ? -7.421 7.496 34.561 1.00 94.31 273 ASN A CA 1
ATOM 2179 C C . ASN A 1 273 ? -7.984 7.504 33.146 1.00 94.31 273 ASN A C 1
ATOM 2181 O O . ASN A 1 273 ? -8.805 8.348 32.803 1.00 94.31 273 ASN A O 1
ATOM 2185 N N . ILE A 1 274 ? -7.599 6.528 32.342 1.00 95.50 274 ILE A N 1
ATOM 2186 C CA . ILE A 1 274 ? -8.087 6.380 30.977 1.00 95.50 274 ILE A CA 1
ATOM 2187 C C . ILE A 1 274 ? -9.521 5.850 31.018 1.00 95.50 274 ILE A C 1
ATOM 2189 O O . ILE A 1 274 ? -9.788 4.795 31.599 1.00 95.50 274 ILE A O 1
ATOM 2193 N N . CYS A 1 275 ? -10.447 6.587 30.409 1.00 95.69 275 CYS A N 1
ATOM 2194 C CA . CYS A 1 275 ? -11.870 6.245 30.341 1.00 95.69 275 CYS A CA 1
ATOM 2195 C C . CYS A 1 275 ? -12.334 5.896 28.921 1.00 95.69 275 CYS A C 1
ATOM 2197 O O . CYS A 1 275 ? -13.382 5.270 28.753 1.00 95.69 275 CYS A O 1
ATOM 2199 N N . SER A 1 276 ? -11.559 6.262 27.901 1.00 94.12 276 SER A N 1
ATOM 2200 C CA . SER A 1 276 ? -11.840 5.950 26.503 1.00 94.12 276 SER A CA 1
ATOM 2201 C C . SER A 1 276 ? -10.535 5.818 25.712 1.00 94.12 276 SER A C 1
ATOM 2203 O O . SER A 1 276 ? -9.501 6.349 26.121 1.00 94.12 276 SER A O 1
ATOM 2205 N N . TYR A 1 277 ? -10.567 5.077 24.606 1.00 93.19 277 TYR A N 1
ATOM 2206 C CA . TYR A 1 277 ? -9.468 5.009 23.647 1.00 93.19 277 TYR A CA 1
ATOM 2207 C C . TYR A 1 277 ? -9.983 4.755 22.231 1.00 93.19 277 TYR A C 1
ATOM 2209 O O . TYR A 1 277 ? -10.938 3.999 22.041 1.00 93.19 277 TYR A O 1
ATOM 2217 N N . ALA A 1 278 ? -9.332 5.347 21.233 1.00 88.38 278 ALA A N 1
ATOM 2218 C CA . ALA A 1 278 ? -9.618 5.091 19.826 1.00 88.38 278 ALA A CA 1
ATOM 2219 C C . ALA A 1 278 ? -8.580 4.137 19.243 1.00 88.38 278 ALA A C 1
ATOM 2221 O O . ALA A 1 278 ? -7.378 4.378 19.383 1.00 88.38 278 ALA A O 1
ATOM 2222 N N . CYS A 1 279 ? -9.043 3.086 18.562 1.00 87.31 279 CYS A N 1
ATOM 2223 C CA . CYS A 1 279 ? -8.172 2.212 17.785 1.00 87.31 279 CYS A CA 1
ATOM 2224 C C . CYS A 1 279 ? -8.400 2.344 16.284 1.00 87.31 279 CYS A C 1
ATOM 2226 O O . CYS A 1 279 ? -9.553 2.411 15.872 1.00 87.31 279 CYS A O 1
ATOM 2228 N N . LEU A 1 280 ? -7.345 2.263 15.468 1.00 79.19 280 LEU A N 1
ATOM 2229 C CA . LEU A 1 280 ? -7.487 2.049 14.024 1.00 79.19 280 LEU A CA 1
ATOM 2230 C C . LEU A 1 280 ? -8.334 0.799 13.763 1.00 79.19 280 LEU A C 1
ATOM 2232 O O . LEU A 1 280 ? -8.137 -0.236 14.402 1.00 79.19 280 LEU A O 1
ATOM 2236 N N . SER A 1 281 ? -9.264 0.885 12.815 1.00 75.81 281 SER A N 1
ATOM 2237 C CA . SER A 1 281 ? -10.090 -0.254 12.409 1.00 75.81 281 SER A CA 1
ATOM 2238 C C . SER A 1 281 ? -10.114 -0.374 10.894 1.00 75.81 281 SER A C 1
ATOM 2240 O O . SER A 1 281 ? -10.262 0.621 10.193 1.00 75.81 281 SER A O 1
ATOM 2242 N N . ASN A 1 282 ? -10.009 -1.603 10.388 1.00 71.75 282 ASN A N 1
ATOM 2243 C CA . ASN A 1 282 ? -10.372 -1.897 9.007 1.00 71.75 282 ASN A CA 1
ATOM 2244 C C . ASN A 1 282 ? -11.890 -2.187 8.962 1.00 71.75 282 ASN A C 1
ATOM 2246 O O . ASN A 1 282 ? -12.348 -3.098 9.674 1.00 71.75 282 ASN A O 1
ATOM 2250 N N . PRO A 1 283 ? -12.686 -1.418 8.189 1.00 67.62 283 PRO A N 1
ATOM 2251 C CA . PRO A 1 283 ? -14.136 -1.559 8.161 1.00 67.62 283 PRO A CA 1
ATOM 2252 C C . PRO A 1 283 ? -14.621 -2.836 7.460 1.00 67.62 283 PRO A C 1
ATOM 2254 O O . PRO A 1 283 ? -15.628 -3.400 7.897 1.00 67.62 283 PRO A O 1
ATOM 2257 N N . LEU A 1 284 ? -13.889 -3.317 6.449 1.00 61.00 284 LEU A N 1
ATOM 2258 C CA . LEU A 1 284 ? -14.283 -4.443 5.593 1.00 61.00 284 LEU A CA 1
ATOM 2259 C C . LEU A 1 284 ? -13.625 -5.772 5.968 1.00 61.00 284 LEU A C 1
ATOM 2261 O O . LEU A 1 284 ? -14.113 -6.827 5.570 1.00 61.00 284 LEU A O 1
ATOM 2265 N N . SER A 1 285 ? -12.546 -5.743 6.750 1.00 63.47 285 SER A N 1
ATOM 2266 C CA . SER A 1 285 ? -11.867 -6.970 7.153 1.00 63.47 285 SER A CA 1
ATOM 2267 C C . SER A 1 285 ? -12.461 -7.602 8.412 1.00 63.47 285 SER A C 1
ATOM 2269 O O . SER A 1 285 ? -12.973 -6.929 9.313 1.00 63.47 285 SER A O 1
ATOM 2271 N N . ASP A 1 286 ? -12.339 -8.925 8.488 1.00 66.19 286 ASP A N 1
ATOM 2272 C CA . ASP A 1 286 ? -12.725 -9.728 9.640 1.00 66.19 286 ASP A CA 1
ATOM 2273 C C . ASP A 1 286 ? -11.740 -9.578 10.825 1.00 66.19 286 ASP A C 1
ATOM 2275 O O . ASP A 1 286 ? -10.912 -8.662 10.897 1.00 66.19 286 ASP A O 1
ATOM 2279 N N . LYS A 1 287 ? -11.846 -10.488 11.800 1.00 68.38 287 LYS A N 1
ATOM 2280 C CA . LYS A 1 287 ? -11.008 -10.506 13.009 1.00 68.38 287 LYS A CA 1
ATOM 2281 C C . LYS A 1 287 ? -9.551 -10.907 12.743 1.00 68.38 287 LYS A C 1
ATOM 2283 O O . LYS A 1 287 ? -8.768 -10.906 13.688 1.00 68.38 287 LYS A O 1
ATOM 2288 N N . SER A 1 288 ? -9.191 -11.315 11.526 1.00 62.47 288 SER A N 1
ATOM 2289 C CA . SER A 1 288 ? -7.841 -11.778 11.191 1.00 62.47 288 SER A CA 1
ATOM 2290 C C . SER A 1 288 ? -6.871 -10.640 10.866 1.00 62.47 288 SER A C 1
ATOM 2292 O O . SER A 1 288 ? -5.663 -10.832 10.990 1.00 62.47 288 SER A O 1
ATOM 2294 N N . GLU A 1 289 ? -7.382 -9.453 10.528 1.00 68.50 289 GLU A N 1
ATOM 2295 C CA . GLU A 1 289 ? -6.559 -8.299 10.152 1.00 68.50 289 GLU A CA 1
ATOM 2296 C C . GLU A 1 289 ? -5.796 -7.717 11.357 1.00 68.50 289 GLU A C 1
ATOM 2298 O O . GLU A 1 289 ? -6.380 -7.594 12.439 1.00 68.50 289 GLU A O 1
ATOM 2303 N N . PRO A 1 290 ? -4.501 -7.366 11.212 1.00 66.50 290 PRO A N 1
ATOM 2304 C CA . PRO A 1 290 ? -3.660 -6.934 12.330 1.00 66.50 290 PRO A CA 1
ATOM 2305 C C . PRO A 1 290 ? -4.198 -5.766 13.173 1.00 66.50 290 PRO A C 1
ATOM 2307 O O . PRO A 1 290 ? -4.141 -5.855 14.403 1.00 66.50 290 PRO A O 1
ATOM 2310 N N . ARG A 1 291 ? -4.755 -4.701 12.571 1.00 71.31 291 ARG A N 1
ATOM 2311 C CA . ARG A 1 291 ? -5.321 -3.549 13.309 1.00 71.31 291 ARG A CA 1
ATOM 2312 C C . ARG A 1 291 ? -6.547 -3.973 14.122 1.00 71.31 291 ARG A C 1
ATOM 2314 O O . ARG A 1 291 ? -6.644 -3.675 15.317 1.00 71.31 291 ARG A O 1
ATOM 2321 N N . ASN A 1 292 ? -7.443 -4.748 13.511 1.00 78.25 292 ASN A N 1
ATOM 2322 C CA . ASN A 1 292 ? -8.599 -5.321 14.198 1.00 78.25 292 ASN A CA 1
ATOM 2323 C C . ASN A 1 292 ? -8.158 -6.302 15.307 1.00 78.25 292 ASN A C 1
ATOM 2325 O O . ASN A 1 292 ? -8.718 -6.267 16.403 1.00 78.25 292 ASN A O 1
ATOM 2329 N N . GLN A 1 293 ? -7.124 -7.124 15.086 1.00 80.69 293 GLN A N 1
ATOM 2330 C CA . GLN A 1 293 ? -6.576 -8.035 16.098 1.00 80.69 293 GLN A CA 1
ATOM 2331 C C . GLN A 1 293 ? -5.982 -7.305 17.299 1.00 80.69 293 GLN A C 1
ATOM 2333 O O . GLN A 1 293 ? -6.239 -7.720 18.428 1.00 80.69 293 GLN A O 1
ATOM 2338 N N . ALA A 1 294 ? -5.200 -6.245 17.083 1.00 81.56 294 ALA A N 1
ATOM 2339 C CA . ALA A 1 294 ? -4.626 -5.451 18.167 1.00 81.56 294 ALA A CA 1
ATOM 2340 C C . ALA A 1 294 ? -5.736 -4.855 19.048 1.00 81.56 294 ALA A C 1
ATOM 2342 O O . ALA A 1 294 ? -5.683 -4.957 20.274 1.00 81.56 294 ALA A O 1
ATOM 2343 N N . SER A 1 295 ? -6.796 -4.324 18.425 1.00 85.44 295 SER A N 1
ATOM 2344 C CA . SER A 1 295 ? -7.982 -3.842 19.140 1.00 85.44 295 SER A CA 1
ATOM 2345 C C . SER A 1 295 ? -8.688 -4.965 19.916 1.00 85.44 295 SER A C 1
ATOM 2347 O O . SER A 1 295 ? -8.958 -4.803 21.104 1.00 85.44 295 SER A O 1
ATOM 2349 N N . ILE A 1 296 ? -8.919 -6.131 19.301 1.00 85.88 296 ILE A N 1
ATOM 2350 C CA . ILE A 1 296 ? -9.576 -7.281 19.951 1.00 85.88 296 ILE A CA 1
ATOM 2351 C C . ILE A 1 296 ? -8.756 -7.800 21.140 1.00 85.88 296 ILE A C 1
ATOM 2353 O O . ILE A 1 296 ? -9.313 -8.049 22.210 1.00 85.88 296 ILE A O 1
ATOM 2357 N N . LYS A 1 297 ? -7.436 -7.952 20.976 1.00 88.88 297 LYS A N 1
ATOM 2358 C CA . LYS A 1 297 ? -6.525 -8.391 22.045 1.00 88.88 297 LYS A CA 1
ATOM 2359 C C . LYS A 1 297 ? -6.498 -7.388 23.194 1.00 88.88 297 LYS A C 1
ATOM 2361 O O . LYS A 1 297 ? -6.510 -7.804 24.350 1.00 88.88 297 LYS A O 1
ATOM 2366 N N . LEU A 1 298 ? -6.506 -6.089 22.891 1.00 92.00 298 LEU A N 1
ATOM 2367 C CA . LEU A 1 298 ? -6.560 -5.036 23.902 1.00 92.00 298 LEU A CA 1
ATOM 2368 C C . LEU A 1 298 ? -7.881 -5.066 24.681 1.00 92.00 298 LEU A C 1
ATOM 2370 O O . LEU A 1 298 ? -7.852 -5.030 25.908 1.00 92.00 298 LEU A O 1
ATOM 2374 N N . VAL A 1 299 ? -9.023 -5.202 23.998 1.00 90.94 299 VAL A N 1
ATOM 2375 C CA . VAL A 1 299 ? -10.336 -5.380 24.643 1.00 90.94 299 VAL A CA 1
ATOM 2376 C C . VAL A 1 299 ? -10.305 -6.584 25.587 1.00 90.94 299 VAL A C 1
ATOM 2378 O O . VAL A 1 299 ? -10.598 -6.437 26.771 1.00 90.94 299 VAL A O 1
ATOM 2381 N N . ALA A 1 300 ? -9.872 -7.749 25.095 1.00 90.31 300 ALA A N 1
ATOM 2382 C CA . ALA A 1 300 ? -9.800 -8.971 25.895 1.00 90.31 300 ALA A CA 1
ATOM 2383 C C . ALA A 1 300 ? -8.865 -8.822 27.108 1.00 90.31 300 ALA A C 1
ATOM 2385 O O . ALA A 1 300 ? -9.208 -9.239 28.212 1.00 90.31 300 ALA A O 1
ATOM 2386 N N . GLY A 1 301 ? -7.703 -8.190 26.923 1.00 91.75 301 GLY A N 1
ATOM 2387 C CA . GLY A 1 301 ? -6.753 -7.926 28.001 1.00 91.75 301 GLY A CA 1
ATOM 2388 C C . GLY A 1 301 ? -7.310 -6.976 29.062 1.00 91.75 301 GLY A C 1
ATOM 2389 O O . GLY A 1 301 ? -7.134 -7.222 30.253 1.00 91.75 301 GLY A O 1
ATOM 2390 N N . LEU A 1 302 ? -8.025 -5.923 28.652 1.00 90.94 302 LEU A N 1
ATOM 2391 C CA . LEU A 1 302 ? -8.662 -4.976 29.570 1.00 90.94 302 LEU A CA 1
ATOM 2392 C C . LEU A 1 302 ? -9.760 -5.650 30.395 1.00 90.94 302 LEU A C 1
ATOM 2394 O O . LEU A 1 302 ? -9.800 -5.464 31.610 1.00 90.94 302 LEU A O 1
ATOM 2398 N N . GLU A 1 303 ? -10.615 -6.462 29.779 1.00 91.25 303 GLU A N 1
ATOM 2399 C CA . GLU A 1 303 ? -11.696 -7.163 30.486 1.00 91.25 303 GLU A CA 1
ATOM 2400 C C . GLU A 1 303 ? -11.191 -8.304 31.383 1.00 91.25 303 GLU A C 1
ATOM 2402 O O . GLU A 1 303 ? -11.823 -8.618 32.388 1.00 91.25 303 GLU A O 1
ATOM 2407 N N . ALA A 1 304 ? -10.022 -8.881 31.090 1.00 89.81 304 ALA A N 1
ATOM 2408 C CA . ALA A 1 304 ? -9.415 -9.927 31.917 1.00 89.81 304 ALA A CA 1
ATOM 2409 C C . ALA A 1 304 ? -8.837 -9.413 33.250 1.00 89.81 304 ALA A C 1
ATOM 2411 O O . ALA A 1 304 ? -8.592 -10.204 34.160 1.00 89.81 304 ALA A O 1
ATOM 2412 N N . THR A 1 305 ? -8.596 -8.106 33.385 1.00 82.50 305 THR A N 1
ATOM 2413 C CA . THR A 1 305 ? -7.939 -7.550 34.582 1.00 82.50 305 THR A CA 1
ATOM 2414 C C . THR A 1 305 ? -8.789 -7.590 35.847 1.00 82.50 305 THR A C 1
ATOM 2416 O O . THR A 1 305 ? -8.246 -7.777 36.933 1.00 82.50 305 THR A O 1
ATOM 2419 N N . THR A 1 306 ? -10.103 -7.389 35.737 1.00 81.31 306 THR A N 1
ATOM 2420 C CA . THR A 1 306 ? -11.032 -7.472 36.869 1.00 81.31 306 THR A CA 1
ATOM 2421 C C . THR A 1 306 ? -12.400 -7.936 36.380 1.00 81.31 306 THR A C 1
ATOM 2423 O O . THR A 1 306 ? -12.821 -7.609 35.274 1.00 81.31 306 THR A O 1
ATOM 2426 N N . LEU A 1 307 ? -13.146 -8.642 37.235 1.00 74.00 307 LEU A N 1
ATOM 2427 C CA . LEU A 1 307 ? -14.504 -9.094 36.905 1.00 74.00 307 LEU A CA 1
ATOM 2428 C C . LEU A 1 307 ? -15.485 -7.940 36.648 1.00 74.00 307 LEU A C 1
ATOM 2430 O O . LEU A 1 307 ? -16.502 -8.150 35.986 1.00 74.00 307 LEU A O 1
ATOM 2434 N N . GLU A 1 308 ? -15.181 -6.739 37.141 1.00 80.69 308 GLU A N 1
ATOM 2435 C CA . GLU A 1 308 ? -16.012 -5.539 37.009 1.00 80.69 308 GLU A CA 1
ATOM 2436 C C . GLU A 1 308 ? -15.664 -4.697 35.777 1.00 80.69 308 GLU A C 1
ATOM 2438 O O . GLU A 1 308 ? -16.501 -3.919 35.322 1.00 80.69 308 GLU A O 1
ATOM 2443 N N . ARG A 1 309 ? -14.454 -4.841 35.214 1.00 90.38 309 ARG A N 1
ATOM 2444 C CA . ARG A 1 309 ? -14.034 -4.041 34.064 1.00 90.38 309 ARG A CA 1
ATOM 2445 C C . ARG A 1 309 ? -14.700 -4.541 32.789 1.00 90.38 309 ARG A C 1
ATOM 2447 O O . ARG A 1 309 ? -14.643 -5.721 32.446 1.00 90.38 309 ARG A O 1
ATOM 2454 N N . ARG A 1 310 ? -15.356 -3.624 32.088 1.00 91.25 310 ARG A N 1
ATOM 2455 C CA . ARG A 1 310 ? -16.001 -3.834 30.794 1.00 91.25 310 ARG A CA 1
ATOM 2456 C C . ARG A 1 310 ? -15.514 -2.791 29.814 1.00 91.25 310 ARG A C 1
ATOM 2458 O O . ARG A 1 310 ? -15.366 -1.615 30.164 1.00 91.25 310 ARG A O 1
ATOM 2465 N N . VAL A 1 311 ? -15.293 -3.228 28.584 1.00 92.12 311 VAL A N 1
ATOM 2466 C CA . VAL A 1 311 ? -15.009 -2.331 27.475 1.00 92.12 311 VAL A CA 1
ATOM 2467 C C . VAL A 1 311 ? -16.251 -2.265 26.603 1.00 92.12 311 VAL A C 1
ATOM 2469 O O . VAL A 1 311 ? -16.614 -3.219 25.922 1.00 92.12 311 VAL A O 1
ATOM 2472 N N . GLN A 1 312 ? -16.918 -1.115 26.611 1.00 93.06 312 GLN A N 1
ATOM 2473 C CA . GLN A 1 312 ? -17.984 -0.864 25.655 1.00 93.06 312 GLN A CA 1
ATOM 2474 C C . GLN A 1 312 ? -17.343 -0.559 24.304 1.00 93.06 312 GLN A C 1
ATOM 2476 O O . GLN A 1 312 ? -16.805 0.529 24.082 1.00 93.06 312 GLN A O 1
ATOM 2481 N N . VAL A 1 313 ? -17.405 -1.544 23.414 1.00 88.12 313 VAL A N 1
ATOM 2482 C CA . VAL A 1 313 ? -16.945 -1.423 22.034 1.00 88.12 313 VAL A CA 1
ATOM 2483 C C . VAL A 1 313 ? -17.880 -0.467 21.294 1.00 88.12 313 VAL A C 1
ATOM 2485 O O . VAL A 1 313 ? -19.059 -0.773 21.114 1.00 88.12 313 VAL A O 1
ATOM 2488 N N . GLY A 1 314 ? -17.382 0.709 20.911 1.00 84.19 314 GLY A N 1
ATOM 2489 C CA . GLY A 1 314 ? -18.191 1.713 20.223 1.00 84.19 314 GLY A CA 1
ATOM 2490 C C . GLY A 1 314 ? -18.334 1.461 18.725 1.00 84.19 314 GLY A C 1
ATOM 2491 O O . GLY A 1 314 ? -17.844 0.465 18.169 1.00 84.19 314 GLY A O 1
ATOM 2492 N N . HIS A 1 315 ? -19.040 2.390 18.083 1.00 77.00 315 HIS A N 1
ATOM 2493 C CA . HIS A 1 315 ? -19.176 2.438 16.633 1.00 77.00 315 HIS A CA 1
ATOM 2494 C C . HIS A 1 315 ? -17.851 2.850 15.983 1.00 77.00 315 HIS A C 1
ATOM 2496 O O . HIS A 1 315 ? -16.948 3.377 16.639 1.00 77.00 315 HIS A O 1
ATOM 2502 N N . ARG A 1 316 ? -17.725 2.532 14.696 1.00 80.00 316 ARG A N 1
ATOM 2503 C CA . ARG A 1 316 ? -16.635 3.055 13.879 1.00 80.00 316 ARG A CA 1
ATOM 2504 C C . ARG A 1 316 ? -16.966 4.499 13.517 1.00 80.00 316 ARG A C 1
ATOM 2506 O O . ARG A 1 316 ? -18.126 4.800 13.262 1.00 80.00 316 ARG A O 1
ATOM 2513 N N . GLU A 1 317 ? -15.966 5.360 13.539 1.00 81.31 317 GLU A N 1
ATOM 2514 C CA . GLU A 1 317 ? -16.084 6.766 13.168 1.00 81.31 317 GLU A CA 1
ATOM 2515 C C . GLU A 1 317 ? -14.756 7.267 12.598 1.00 81.31 317 GLU A C 1
ATOM 2517 O O . GLU A 1 317 ? -13.709 6.638 12.769 1.00 81.31 317 GLU A O 1
ATOM 2522 N N . VAL A 1 318 ? -14.797 8.399 11.900 1.00 66.38 318 VAL A N 1
ATOM 2523 C CA . VAL A 1 318 ? -13.611 9.028 11.318 1.00 66.38 318 VAL A CA 1
ATOM 2524 C C . VAL A 1 318 ? -13.093 10.083 12.291 1.00 66.38 318 VAL A C 1
ATOM 2526 O O . VAL A 1 318 ? -13.776 11.065 12.571 1.00 66.38 318 VAL A O 1
ATOM 2529 N N . VAL A 1 319 ? -11.872 9.905 12.799 1.00 64.62 319 VAL A N 1
ATOM 2530 C CA . VAL A 1 319 ? -11.204 10.869 13.688 1.00 64.62 319 VAL A CA 1
ATOM 2531 C C . VAL A 1 319 ? -9.885 11.281 13.055 1.00 64.62 319 VAL A C 1
ATOM 2533 O O . VAL A 1 319 ? -9.032 10.440 12.788 1.00 64.62 319 VAL A O 1
ATOM 2536 N N . ASN A 1 320 ? -9.705 12.585 12.820 1.00 63.19 320 ASN A N 1
ATOM 2537 C CA . ASN A 1 320 ? -8.531 13.140 12.131 1.00 63.19 320 ASN A CA 1
ATOM 2538 C C . ASN A 1 320 ? -8.248 12.433 10.794 1.00 63.19 320 ASN A C 1
ATOM 2540 O O . ASN A 1 320 ? -7.124 12.008 10.543 1.00 63.19 320 ASN A O 1
ATOM 2544 N N . LYS A 1 321 ? -9.295 12.277 9.971 1.00 60.12 321 LYS A N 1
ATOM 2545 C CA . LYS A 1 321 ? -9.302 11.554 8.684 1.00 60.12 321 LYS A CA 1
ATOM 2546 C C . LYS A 1 321 ? -9.074 10.043 8.763 1.00 60.12 321 LYS A C 1
ATOM 2548 O O . LYS A 1 321 ? -9.265 9.380 7.757 1.00 60.12 321 LYS A O 1
ATOM 2553 N N . ARG A 1 322 ? -8.792 9.494 9.949 1.00 62.41 322 ARG A N 1
ATOM 2554 C CA . ARG A 1 322 ? -8.533 8.066 10.128 1.00 62.41 322 ARG A CA 1
ATOM 2555 C C . ARG A 1 322 ? -9.758 7.290 10.564 1.00 62.41 322 ARG A C 1
ATOM 2557 O O . ARG A 1 322 ? -10.476 7.715 11.471 1.00 62.41 322 ARG A O 1
ATOM 2564 N N . MET A 1 323 ? -9.940 6.104 9.987 1.00 72.38 323 MET A N 1
ATOM 2565 C CA . MET A 1 323 ? -10.976 5.174 10.436 1.00 72.38 323 MET A CA 1
ATOM 2566 C C . MET A 1 323 ? -10.624 4.587 11.802 1.00 72.38 323 MET A C 1
ATOM 2568 O O . MET A 1 323 ? -9.689 3.788 11.940 1.00 72.38 323 MET A O 1
ATOM 2572 N N . VAL A 1 324 ? -11.409 4.942 12.815 1.00 81.50 324 VAL A N 1
ATOM 2573 C CA . VAL A 1 324 ? -11.223 4.455 14.177 1.00 81.50 324 VAL A CA 1
ATOM 2574 C C . VAL A 1 324 ? -12.458 3.783 14.736 1.00 81.50 324 VAL A C 1
ATOM 2576 O O . VAL A 1 324 ? -13.578 3.942 14.269 1.00 81.50 324 VAL A O 1
ATOM 2579 N N . ARG A 1 325 ? -12.242 3.025 15.802 1.00 85.75 325 ARG A N 1
ATOM 2580 C CA . ARG A 1 325 ? -13.269 2.542 16.706 1.00 85.75 325 ARG A CA 1
ATOM 2581 C C . ARG A 1 325 ? -12.971 3.087 18.091 1.00 85.75 325 ARG A C 1
ATOM 2583 O O . ARG A 1 325 ? -11.939 2.746 18.674 1.00 85.75 325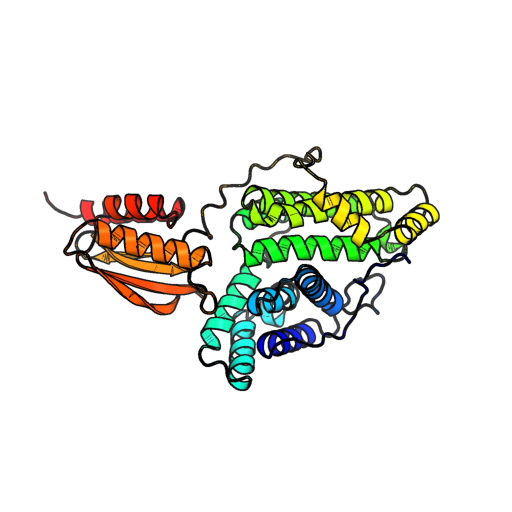 ARG A O 1
ATOM 2590 N N . VAL A 1 326 ? -13.877 3.905 18.614 1.00 89.00 326 VAL A N 1
ATOM 2591 C CA . VAL A 1 326 ? -13.753 4.465 19.962 1.00 89.00 326 VAL A CA 1
ATOM 2592 C C . VAL A 1 326 ? -14.373 3.511 20.971 1.00 89.00 326 VAL A C 1
ATOM 2594 O O . VAL A 1 326 ? -15.524 3.107 20.852 1.00 89.00 326 VAL A O 1
ATOM 2597 N N . ASN A 1 327 ? -13.596 3.126 21.974 1.00 93.19 327 ASN A N 1
ATOM 2598 C CA . ASN A 1 327 ? -13.983 2.175 23.003 1.00 93.19 327 ASN A CA 1
ATOM 2599 C C . ASN A 1 327 ? -14.009 2.883 24.354 1.00 93.19 327 ASN A C 1
ATOM 2601 O O . ASN A 1 327 ? -13.100 3.647 24.674 1.00 93.19 327 ASN A O 1
ATOM 2605 N N . LYS A 1 328 ? -15.027 2.610 25.172 1.00 95.12 328 LYS A N 1
ATOM 2606 C CA . LYS A 1 328 ? -15.138 3.172 26.527 1.00 95.12 328 LYS A CA 1
ATOM 2607 C C . LYS A 1 328 ? -14.777 2.121 27.564 1.00 95.12 328 LYS A C 1
ATOM 2609 O O . LYS A 1 328 ? -15.242 0.988 27.476 1.00 95.12 328 LYS A O 1
ATOM 2614 N N . ILE A 1 329 ? -13.975 2.498 28.553 1.00 94.56 329 ILE A N 1
ATOM 2615 C CA . ILE A 1 329 ? -13.531 1.622 29.642 1.00 94.56 329 ILE A CA 1
ATOM 2616 C C . ILE A 1 329 ? -14.304 1.982 30.909 1.00 94.56 329 ILE A C 1
ATOM 2618 O O . ILE A 1 329 ? -14.277 3.130 31.355 1.00 94.56 329 ILE A O 1
ATOM 2622 N N . SER A 1 330 ? -14.962 0.993 31.514 1.00 93.25 330 SER A N 1
ATOM 2623 C CA . SER A 1 330 ? -15.655 1.158 32.791 1.00 93.25 330 SER A CA 1
ATOM 2624 C C . SER A 1 330 ? -15.331 0.002 33.748 1.00 93.25 330 SER A C 1
ATOM 2626 O O . SER A 1 330 ? -15.564 -1.144 33.371 1.00 93.25 330 SER A O 1
ATOM 2628 N N . PRO A 1 331 ? -14.813 0.257 34.966 1.00 94.94 331 PRO A N 1
ATOM 2629 C CA . PRO A 1 331 ? -14.372 1.564 35.455 1.00 94.94 331 PRO A CA 1
ATOM 2630 C C . PRO A 1 331 ? -13.079 2.029 34.749 1.00 94.94 331 PRO A C 1
ATOM 2632 O O . PRO A 1 331 ? -12.320 1.177 34.268 1.00 94.94 331 PRO A O 1
ATOM 2635 N N . PRO A 1 332 ? -12.796 3.352 34.719 1.00 95.31 332 PRO A N 1
ATOM 2636 C CA . PRO A 1 332 ? -11.553 3.900 34.174 1.00 95.31 332 PRO A CA 1
ATOM 2637 C C . PRO A 1 332 ? -10.303 3.220 34.746 1.00 95.31 332 PRO A C 1
ATOM 2639 O O . PRO A 1 332 ? -10.291 2.762 35.892 1.00 95.31 332 PRO A O 1
ATOM 2642 N N . ILE A 1 333 ? -9.244 3.148 33.945 1.00 95.06 333 ILE A N 1
ATOM 2643 C CA . ILE A 1 333 ? -8.023 2.396 34.253 1.00 95.06 333 ILE A CA 1
ATOM 2644 C C . ILE A 1 333 ? -6.824 3.329 34.435 1.00 95.06 333 ILE A C 1
ATOM 2646 O O . ILE A 1 333 ? -6.694 4.330 33.732 1.00 95.06 333 ILE A O 1
ATOM 2650 N N . ALA A 1 334 ? -5.934 3.013 35.377 1.00 94.81 334 ALA A N 1
ATOM 2651 C CA . ALA A 1 334 ? -4.721 3.797 35.566 1.00 94.81 334 ALA A CA 1
ATOM 2652 C C . ALA A 1 334 ? -3.830 3.731 34.305 1.00 94.81 334 ALA A C 1
ATOM 2654 O O . ALA A 1 334 ? -3.736 2.669 33.682 1.00 94.81 334 ALA A O 1
ATOM 2655 N N . PRO A 1 335 ? -3.127 4.819 33.938 1.00 94.56 335 PRO A N 1
ATOM 2656 C CA . PRO A 1 335 ? -2.298 4.855 32.731 1.00 94.56 335 PRO A CA 1
ATOM 2657 C C . PRO A 1 335 ? -1.265 3.722 32.658 1.00 94.56 335 PRO A C 1
ATOM 2659 O O . PRO A 1 335 ? -1.113 3.096 31.615 1.00 94.56 335 PRO A O 1
ATOM 2662 N N . ASN A 1 336 ? -0.602 3.398 33.773 1.00 93.31 336 ASN A N 1
ATOM 2663 C CA . ASN A 1 336 ? 0.400 2.327 33.811 1.00 93.31 336 ASN A CA 1
ATOM 2664 C C . ASN A 1 336 ? -0.202 0.943 33.534 1.00 93.31 336 ASN A C 1
ATOM 2666 O O . ASN A 1 336 ? 0.376 0.176 32.762 1.00 93.31 336 ASN A O 1
ATOM 2670 N N . ASP A 1 337 ? -1.369 0.649 34.112 1.00 93.69 337 ASP A N 1
ATOM 2671 C CA . ASP A 1 337 ? -2.058 -0.628 33.911 1.00 93.69 337 ASP A CA 1
ATOM 2672 C C . ASP A 1 337 ? -2.511 -0.762 32.451 1.00 93.69 337 ASP A C 1
ATOM 2674 O O . ASP A 1 337 ? -2.305 -1.798 31.820 1.00 93.69 337 ASP A O 1
ATOM 2678 N N . PHE A 1 338 ? -3.062 0.314 31.875 1.00 94.81 338 PHE A N 1
ATOM 2679 C CA . PHE A 1 338 ? -3.425 0.349 30.458 1.00 94.81 338 PHE A CA 1
ATOM 2680 C C . PHE A 1 338 ? -2.213 0.104 29.559 1.00 94.81 338 PHE A C 1
ATOM 2682 O O . PHE A 1 338 ? -2.281 -0.730 28.660 1.00 94.81 338 PHE A O 1
ATOM 2689 N N . LEU A 1 339 ? -1.091 0.786 29.813 1.00 93.25 339 LEU A N 1
ATOM 2690 C CA . LEU A 1 339 ? 0.132 0.627 29.026 1.00 93.25 339 LEU A CA 1
ATOM 2691 C C . LEU A 1 339 ? 0.690 -0.794 29.100 1.00 93.25 339 LEU A C 1
ATOM 2693 O O . LEU A 1 339 ? 1.160 -1.311 28.089 1.00 93.25 339 LEU A O 1
ATOM 2697 N N . GLN A 1 340 ? 0.624 -1.445 30.262 1.00 93.56 340 GLN A N 1
ATOM 2698 C CA . GLN A 1 340 ? 1.047 -2.837 30.402 1.00 93.56 340 GLN A CA 1
ATOM 2699 C C . GLN A 1 340 ? 0.217 -3.768 29.506 1.00 93.56 340 GLN A C 1
ATOM 2701 O O . GLN A 1 340 ? 0.780 -4.593 28.785 1.00 93.56 340 GLN A O 1
ATOM 2706 N N . ILE A 1 341 ? -1.106 -3.604 29.509 1.00 93.56 341 ILE A N 1
ATOM 2707 C CA . ILE A 1 341 ? -2.031 -4.423 28.713 1.00 93.56 341 ILE A CA 1
ATOM 2708 C C . ILE A 1 341 ? -1.872 -4.120 27.223 1.00 93.56 341 ILE A C 1
ATOM 2710 O O . ILE A 1 341 ? -1.777 -5.035 26.408 1.00 93.56 341 ILE A O 1
ATOM 2714 N N . ALA A 1 342 ? -1.793 -2.841 26.858 1.00 90.94 342 ALA A N 1
ATOM 2715 C CA . ALA A 1 342 ? -1.647 -2.417 25.475 1.00 90.94 342 ALA A CA 1
ATOM 2716 C C . ALA A 1 342 ? -0.312 -2.862 24.869 1.00 90.94 342 ALA A C 1
ATOM 2718 O O . ALA A 1 342 ? -0.287 -3.254 23.708 1.00 90.94 342 ALA A O 1
ATOM 2719 N N . ARG A 1 343 ? 0.778 -2.901 25.647 1.00 89.69 343 ARG A N 1
ATOM 2720 C CA . ARG A 1 343 ? 2.048 -3.511 25.213 1.00 89.69 343 ARG A CA 1
ATOM 2721 C C . ARG A 1 343 ? 1.908 -5.014 24.988 1.00 89.69 343 ARG A C 1
ATOM 2723 O O . ARG A 1 343 ? 2.369 -5.513 23.970 1.00 89.69 343 ARG A O 1
ATOM 2730 N N . ALA A 1 344 ? 1.247 -5.728 25.901 1.00 86.88 344 ALA A N 1
ATOM 2731 C CA . ALA A 1 344 ? 1.020 -7.168 25.759 1.00 86.88 344 ALA A CA 1
ATOM 2732 C C . ALA A 1 344 ? 0.138 -7.516 24.543 1.00 86.88 344 ALA A C 1
ATOM 2734 O O . ALA A 1 344 ? 0.299 -8.576 23.943 1.00 86.88 344 ALA A O 1
ATOM 2735 N N . ALA A 1 345 ? -0.770 -6.614 24.166 1.00 86.19 345 ALA A N 1
ATOM 2736 C CA . ALA A 1 345 ? -1.608 -6.727 22.975 1.00 86.19 345 ALA A CA 1
ATOM 2737 C C . ALA A 1 345 ? -0.929 -6.236 21.681 1.00 86.19 345 ALA A C 1
ATOM 2739 O O . ALA A 1 345 ? -1.552 -6.315 20.624 1.00 86.19 345 ALA A O 1
ATOM 2740 N N . ASP A 1 346 ? 0.302 -5.717 21.767 1.00 82.75 346 ASP A N 1
ATOM 2741 C CA . ASP A 1 346 ? 0.999 -4.995 20.692 1.00 82.75 346 ASP A CA 1
ATOM 2742 C C . ASP A 1 346 ? 0.145 -3.869 20.068 1.00 82.75 346 ASP A C 1
ATOM 2744 O O . ASP A 1 346 ? 0.092 -3.648 18.863 1.00 82.75 346 ASP A O 1
ATOM 2748 N N . ALA A 1 347 ? -0.590 -3.159 20.925 1.00 87.12 347 ALA A N 1
ATOM 2749 C CA . ALA A 1 347 ? -1.600 -2.181 20.542 1.00 87.12 347 ALA A CA 1
ATOM 2750 C C . ALA A 1 347 ? -1.181 -0.724 20.794 1.00 87.12 347 ALA A C 1
ATOM 2752 O O . ALA A 1 347 ? -1.977 0.169 20.524 1.00 87.12 347 ALA A O 1
ATOM 2753 N N . VAL A 1 348 ? 0.031 -0.446 21.297 1.00 85.12 348 VAL A N 1
ATOM 2754 C CA . VAL A 1 348 ? 0.479 0.930 21.592 1.00 85.12 348 VAL A CA 1
ATOM 2755 C C . VAL A 1 348 ? 1.907 1.230 21.121 1.00 85.12 348 VAL A C 1
ATOM 2757 O O . VAL A 1 348 ? 2.857 0.524 21.467 1.00 85.12 348 VAL A O 1
ATOM 2760 N N . SER A 1 349 ? 2.069 2.315 20.363 1.00 78.38 349 SER A N 1
ATOM 2761 C CA . SER A 1 349 ? 3.368 2.806 19.881 1.00 78.38 349 SER A CA 1
ATOM 2762 C C . SER A 1 349 ? 4.199 3.473 20.971 1.00 78.38 349 SER A C 1
ATOM 2764 O O . SER A 1 349 ? 3.653 3.931 21.971 1.00 78.38 349 SER A O 1
ATOM 2766 N N . PHE A 1 350 ? 5.519 3.581 20.785 1.00 75.25 350 PHE A N 1
ATOM 2767 C CA . PHE A 1 350 ? 6.394 4.264 21.748 1.00 75.25 350 PHE A CA 1
ATOM 2768 C C . PHE A 1 350 ? 5.943 5.709 22.027 1.00 75.25 350 PHE A C 1
ATOM 2770 O O . PHE A 1 350 ? 5.792 6.094 23.183 1.00 75.25 350 PHE A O 1
ATOM 2777 N N . ASN A 1 351 ? 5.625 6.481 20.982 1.00 72.62 351 ASN A N 1
ATOM 2778 C CA . ASN A 1 351 ? 5.150 7.861 21.129 1.00 72.62 351 ASN A CA 1
ATOM 2779 C C . ASN A 1 351 ? 3.838 7.939 21.918 1.00 72.62 351 ASN A C 1
ATOM 2781 O O . ASN A 1 351 ? 3.691 8.790 22.794 1.00 72.62 351 ASN A O 1
ATOM 2785 N N . MET A 1 352 ? 2.905 7.019 21.654 1.00 85.00 352 MET A N 1
ATOM 2786 C CA . MET A 1 352 ? 1.653 6.945 22.404 1.00 85.00 352 MET A CA 1
ATOM 2787 C C . MET A 1 352 ? 1.895 6.542 23.865 1.00 85.00 352 MET A C 1
ATOM 2789 O O . MET A 1 352 ? 1.241 7.068 24.760 1.00 85.00 352 MET A O 1
ATOM 2793 N N . GLN A 1 353 ? 2.869 5.668 24.143 1.00 87.62 353 GLN A N 1
ATOM 2794 C CA . GLN A 1 353 ? 3.251 5.327 25.517 1.00 87.62 353 GLN A CA 1
ATOM 2795 C C . GLN A 1 353 ? 3.760 6.552 26.281 1.00 87.62 353 GLN A C 1
ATOM 2797 O O . GLN A 1 353 ? 3.313 6.792 27.403 1.00 87.62 353 GLN A O 1
ATOM 2802 N N . THR A 1 354 ? 4.656 7.330 25.667 1.00 79.81 354 THR A N 1
ATOM 2803 C CA . THR A 1 354 ? 5.191 8.571 26.244 1.00 79.81 354 THR A CA 1
ATOM 2804 C C . THR A 1 354 ? 4.070 9.572 26.505 1.00 79.81 354 THR A C 1
ATOM 2806 O O . THR A 1 354 ? 3.932 10.048 27.628 1.00 79.81 354 THR A O 1
ATOM 2809 N N . PHE A 1 355 ? 3.195 9.801 25.519 1.00 85.94 355 PHE A N 1
ATOM 2810 C CA . PHE A 1 355 ? 2.029 10.675 25.669 1.00 85.94 355 PHE A CA 1
ATOM 2811 C C . PHE A 1 355 ? 1.131 10.255 26.841 1.00 85.94 355 PHE A C 1
ATOM 2813 O O . PHE A 1 355 ? 0.793 11.078 27.693 1.00 85.94 355 PHE A O 1
ATOM 2820 N N . ILE A 1 356 ? 0.769 8.969 26.912 1.00 90.75 356 ILE A N 1
ATOM 2821 C CA . ILE A 1 356 ? -0.093 8.439 27.974 1.00 90.75 356 ILE A CA 1
ATOM 2822 C C . ILE A 1 356 ? 0.555 8.624 29.350 1.00 90.75 356 ILE A C 1
ATOM 2824 O O . ILE A 1 356 ? -0.116 9.018 30.308 1.00 90.75 356 ILE A O 1
ATOM 2828 N N . TYR A 1 357 ? 1.852 8.333 29.450 1.00 88.56 357 TYR A N 1
ATOM 2829 C CA . TYR A 1 357 ? 2.600 8.433 30.694 1.00 88.56 357 TYR A CA 1
ATOM 2830 C C . TYR A 1 357 ? 2.704 9.883 31.179 1.00 88.56 357 TYR A C 1
ATOM 2832 O O . TYR A 1 357 ? 2.355 10.174 32.327 1.00 88.56 357 TYR A O 1
ATOM 2840 N N . ASP A 1 358 ? 3.118 10.800 30.305 1.00 86.81 358 ASP A N 1
ATOM 2841 C CA . ASP A 1 358 ? 3.298 12.211 30.643 1.00 86.81 358 ASP A CA 1
ATOM 2842 C C . ASP A 1 358 ? 1.965 12.867 30.999 1.00 86.81 358 ASP A C 1
ATOM 2844 O O . ASP A 1 358 ? 1.854 13.520 32.043 1.00 86.81 358 ASP A O 1
ATOM 2848 N N . LYS A 1 359 ? 0.916 12.616 30.204 1.00 88.12 359 LYS A N 1
ATOM 2849 C CA . LYS A 1 359 ? -0.406 13.193 30.464 1.00 88.12 359 LYS A CA 1
ATOM 2850 C C . LYS A 1 359 ? -1.040 12.633 31.734 1.00 88.12 359 LYS A C 1
ATOM 2852 O O . LYS A 1 359 ? -1.604 13.382 32.534 1.00 88.12 359 LYS A O 1
ATOM 2857 N N . GLY A 1 360 ? -0.884 11.331 31.967 1.00 86.44 360 GLY A N 1
ATOM 2858 C CA . GLY A 1 360 ? -1.300 10.681 33.205 1.00 86.44 360 GLY A CA 1
ATOM 2859 C C . GLY A 1 360 ? -0.601 11.262 34.437 1.00 86.44 360 GLY A C 1
ATOM 2860 O O . GLY A 1 360 ? -1.236 11.454 35.476 1.00 86.44 360 GLY A O 1
ATOM 2861 N N . ARG A 1 361 ? 0.694 11.588 34.341 1.00 84.00 361 ARG A N 1
ATOM 2862 C CA . ARG A 1 361 ? 1.442 12.240 35.427 1.00 84.00 361 ARG A CA 1
ATOM 2863 C C . ARG A 1 361 ? 1.004 13.679 35.658 1.00 84.00 361 ARG A C 1
ATOM 2865 O O . ARG A 1 361 ? 0.811 14.045 36.813 1.00 84.00 361 ARG A O 1
ATOM 2872 N N . GLU A 1 362 ? 0.831 14.469 34.601 1.00 87.19 362 GLU A N 1
ATOM 2873 C CA . GLU A 1 362 ? 0.375 15.864 34.677 1.00 87.19 362 GLU A CA 1
ATOM 2874 C C . GLU A 1 362 ? -0.952 15.971 35.447 1.00 87.19 362 GLU A C 1
ATOM 2876 O O . GLU A 1 362 ? -1.061 16.722 36.418 1.00 87.19 362 GLU A O 1
ATOM 2881 N N . LEU A 1 363 ? -1.934 15.141 35.083 1.00 85.19 363 LEU A N 1
ATOM 2882 C CA . LEU A 1 363 ? -3.264 15.135 35.701 1.00 85.19 363 LEU A CA 1
ATOM 2883 C C . LEU A 1 363 ? -3.256 14.632 37.156 1.00 85.19 363 LEU A C 1
ATOM 2885 O O . LEU A 1 363 ? -4.119 15.015 37.947 1.00 85.19 363 LEU A O 1
ATOM 2889 N N . ASN A 1 364 ? -2.272 13.807 37.528 1.00 78.31 364 ASN A N 1
ATOM 2890 C CA . ASN A 1 364 ? -2.089 13.332 38.901 1.00 78.31 364 ASN A CA 1
ATOM 2891 C C . ASN A 1 364 ? -1.266 14.295 39.775 1.00 78.31 364 ASN A C 1
ATOM 2893 O O . ASN A 1 364 ? -1.492 14.355 40.983 1.00 78.31 364 ASN A O 1
ATOM 2897 N N . ALA A 1 365 ? -0.341 15.064 39.191 1.00 73.25 365 ALA A N 1
ATOM 2898 C CA . ALA A 1 365 ? 0.520 16.010 39.905 1.00 73.25 365 ALA A CA 1
ATOM 2899 C C . ALA A 1 365 ? -0.227 17.264 40.393 1.00 73.25 365 ALA A C 1
ATOM 2901 O O . ALA A 1 365 ? 0.183 17.875 41.376 1.00 73.25 365 ALA A O 1
ATOM 2902 N N . GLY A 1 366 ? -1.350 17.622 39.761 1.00 61.03 366 GLY A N 1
ATOM 2903 C CA . GLY A 1 366 ? -2.208 18.743 40.166 1.00 61.03 366 GLY A CA 1
ATOM 2904 C C . GLY A 1 366 ? -3.048 18.509 41.431 1.00 61.03 366 GLY A C 1
ATOM 2905 O O . GLY A 1 366 ? -3.976 19.274 41.690 1.00 61.03 366 GLY A O 1
ATOM 2906 N N . ARG A 1 367 ? -2.778 17.452 42.208 1.00 57.41 367 ARG A N 1
ATOM 2907 C CA . ARG A 1 367 ? -3.544 17.105 43.411 1.00 57.41 367 ARG A CA 1
ATOM 2908 C C . ARG A 1 367 ? -2.757 17.422 44.685 1.00 57.41 367 ARG A C 1
ATOM 2910 O O . ARG A 1 367 ? -1.637 16.930 44.828 1.00 57.41 367 ARG A O 1
ATOM 2917 N N . PRO A 1 368 ? -3.331 18.186 45.633 1.00 49.44 368 PRO A N 1
ATOM 2918 C CA . PRO A 1 368 ? -2.805 18.211 46.989 1.00 49.44 368 PRO A CA 1
ATOM 2919 C C . PRO A 1 368 ? -2.867 16.791 47.570 1.00 49.44 368 PRO A C 1
ATOM 2921 O O . PRO A 1 368 ? -3.849 16.081 47.344 1.00 49.44 368 PRO A O 1
ATOM 2924 N N . ARG A 1 369 ? -1.784 16.379 48.240 1.00 46.97 369 ARG A N 1
ATOM 2925 C CA . ARG A 1 369 ? -1.664 15.067 48.892 1.00 46.97 369 ARG A CA 1
ATOM 2926 C C . ARG A 1 369 ? -2.690 14.870 49.996 1.00 46.97 369 ARG A C 1
ATOM 2928 O O . ARG A 1 369 ? -2.963 15.859 50.712 1.00 46.97 369 ARG A O 1
#

Radius of gyration: 22.97 Å; chains: 1; bounding box: 53×41×77 Å

Secondary structure (DSSP, 8-state):
--S------S----SSHHHHHHHHHHHHHTTT-BS-SS-TTSBTTHHHHHHHHHHHHTT---HHHHHHHHHTTHHHH-HHHHH-THHHHHHHHHHHHHTT-TTHHHHHHHHHHHHHHHSPPTT-SSSHHHHHHHHHHTS-HHHHHHHHHHHHHHHHHHHHS---GGG--HHHHHHHHHHHHHHHHHHHHT-GGGHHHHHHHHHHHHHHHHHHT-SSHHHHHHHHHH--HHHHHHHHHH--S------SS-------TTTSSSEEEEEE-TTS-EEEEEEE--SS--TTSHHHHHHHHHHHHHHHS-TT-EEEEEEEEEETTEEEEEEEEEEEE-HHHHHHHHHHTT---HHHHHHHHHHHHHHHHTS--